Protein AF-A0A957TPL2-F1 (afdb_monomer_lite)

Sequence (266 aa):
VPYAMYADHAAALTAPNGSSDHAVHVDNTGQVGIGTTSPQAQLQISTTTGSALQVDAGAQHLTVNSNGIYVQGDTDNPDMMLDLQGGGTAQRGEYLFGVDGQRRASVYYDKSTNKAGMVNGNTQLNLYDNGWVETFANLGVNGEIHSTSNLWLQGNLTMGPRPGRKPVKIVRITHLPENVGKVYSEVPAADYECTIGSWSTGLYDINENGNGRNKVWTFVEGGWWWVGVEFSSHNKHDTPSIDVVCFLKGMVEYDTTHGAREDLGN

pLDDT: mean 78.87, std 13.1, range [40.47, 96.88]

Foldseek 3Di:
DPDPPDPCAWDFDADPVRDPQGCWIQHNVGAIEGRDNDDPDNYHFDDPDDDSDDDDPDVDDDDDPDDDDDFADDPVDRPGDPDQDDPDPDQKRWDFDDDPPDGAKIWMAGNVVRDTDMGHHPDDDDDPDPDDDDDPDDDDDPDDDDDPDDDDDPDADDDDDDPDDHQKDKQKDKQDWAPPQKDFRPAFLVWWDKWWPDKDFPDDDLDDPDDFDFDWTWDDDPRGIMIGGHRDDDDRDTMMMTIMMIGTPPPDDDDPVDDDPPPPPD

Structure (mmCIF, N/CA/C/O backbone):
data_AF-A0A957TPL2-F1
#
_entry.id   AF-A0A957TPL2-F1
#
loop_
_atom_site.group_PDB
_atom_site.id
_atom_site.type_symbol
_atom_site.label_atom_id
_atom_site.label_alt_id
_atom_site.label_comp_id
_atom_site.label_asym_id
_atom_site.label_entity_id
_atom_site.label_seq_id
_atom_site.pdbx_PDB_ins_code
_atom_site.Cartn_x
_atom_site.Cartn_y
_atom_site.Cartn_z
_atom_site.occupancy
_atom_site.B_iso_or_equiv
_atom_site.auth_seq_id
_atom_site.auth_comp_id
_atom_site.auth_asym_id
_atom_site.auth_atom_id
_atom_site.pdbx_PDB_model_num
ATOM 1 N N . VAL A 1 1 ? -24.230 -10.761 64.794 1.00 47.38 1 VAL A N 1
ATOM 2 C CA . VAL A 1 1 ? -24.733 -11.488 63.607 1.00 47.38 1 VAL A CA 1
ATOM 3 C C . VAL A 1 1 ? -24.702 -10.526 62.433 1.00 47.38 1 VAL A C 1
ATOM 5 O O . VAL A 1 1 ? -25.190 -9.417 62.619 1.00 47.38 1 VAL A O 1
ATOM 8 N N . PRO A 1 2 ? -24.071 -10.837 61.289 1.00 53.47 2 PRO A N 1
ATOM 9 C CA . PRO A 1 2 ? -24.230 -9.975 60.129 1.00 53.47 2 PRO A CA 1
ATOM 10 C C . PRO A 1 2 ? -25.683 -10.119 59.667 1.00 53.47 2 PRO A C 1
ATOM 12 O O . PRO A 1 2 ? -26.167 -11.238 59.499 1.00 53.47 2 PRO A O 1
ATOM 15 N N . TYR A 1 3 ? -26.399 -9.002 59.557 1.00 50.78 3 TYR A N 1
ATOM 16 C CA . TYR A 1 3 ? -27.730 -8.982 58.961 1.00 50.78 3 TYR A CA 1
ATOM 17 C C . TYR A 1 3 ? -27.580 -9.374 57.488 1.00 50.78 3 TYR A C 1
ATOM 19 O O . TYR A 1 3 ? -27.165 -8.564 56.665 1.00 50.78 3 TYR A O 1
ATOM 27 N N . ALA A 1 4 ? -27.893 -10.624 57.156 1.00 50.12 4 ALA A N 1
ATOM 28 C CA . ALA A 1 4 ? -28.308 -10.947 55.804 1.00 50.12 4 ALA A CA 1
ATOM 29 C C . ALA A 1 4 ? -29.698 -10.325 55.642 1.00 50.12 4 ALA A C 1
ATOM 31 O O . ALA A 1 4 ? -30.645 -10.747 56.306 1.00 50.12 4 ALA A O 1
ATOM 32 N N . MET A 1 5 ? -29.814 -9.270 54.838 1.00 58.41 5 MET A N 1
ATOM 33 C CA . MET A 1 5 ? -31.124 -8.768 54.436 1.00 58.41 5 MET A CA 1
ATOM 34 C C . MET A 1 5 ? -31.780 -9.849 53.575 1.00 58.41 5 MET A C 1
ATOM 36 O O . MET A 1 5 ? -31.369 -10.076 52.441 1.00 58.41 5 MET A O 1
ATOM 40 N N . TYR A 1 6 ? -32.757 -10.556 54.140 1.00 56.16 6 TYR A N 1
ATOM 41 C CA . TYR A 1 6 ? -33.672 -11.398 53.382 1.00 56.16 6 TYR A CA 1
ATOM 42 C C . TYR A 1 6 ? -34.818 -10.490 52.937 1.00 56.16 6 TYR A C 1
ATOM 44 O O . TYR A 1 6 ? -35.565 -9.994 53.778 1.00 56.16 6 TYR A O 1
ATOM 52 N N . ALA A 1 7 ? -34.888 -10.189 51.644 1.00 55.72 7 ALA A N 1
ATOM 53 C CA . ALA A 1 7 ? -35.922 -9.337 51.076 1.00 55.72 7 ALA A CA 1
ATOM 54 C C . ALA A 1 7 ? -36.980 -10.228 50.409 1.00 55.72 7 ALA A C 1
ATOM 56 O O . ALA A 1 7 ? -36.723 -10.813 49.361 1.00 55.72 7 ALA A O 1
ATOM 57 N N . ASP A 1 8 ? -38.149 -10.369 51.034 1.00 59.28 8 ASP A N 1
ATOM 58 C CA . ASP A 1 8 ? -39.357 -10.957 50.428 1.00 59.28 8 ASP A CA 1
ATOM 59 C C . ASP A 1 8 ? -40.194 -9.911 49.656 1.00 59.28 8 ASP A C 1
ATOM 61 O O . ASP A 1 8 ? -41.162 -10.245 48.971 1.00 59.28 8 ASP A O 1
ATOM 65 N N . HIS A 1 9 ? -39.777 -8.644 49.729 1.00 65.69 9 HIS A N 1
ATOM 66 C CA . HIS A 1 9 ? -40.367 -7.469 49.098 1.00 65.69 9 HIS A CA 1
ATOM 67 C C . HIS A 1 9 ? -39.273 -6.523 48.585 1.00 65.69 9 HIS A C 1
ATOM 69 O O . HIS A 1 9 ? -38.104 -6.679 48.935 1.00 65.69 9 HIS A O 1
ATOM 75 N N . ALA A 1 10 ? -39.647 -5.526 47.773 1.00 60.75 10 ALA A N 1
ATOM 76 C CA . ALA A 1 10 ? -38.698 -4.542 47.258 1.00 60.75 10 ALA A CA 1
ATOM 77 C C . ALA A 1 10 ? -37.924 -3.884 48.413 1.00 60.75 10 ALA A C 1
ATOM 79 O O . ALA A 1 10 ? -38.512 -3.263 49.301 1.00 60.75 10 ALA A O 1
ATOM 80 N N . ALA A 1 11 ? -36.605 -4.047 48.404 1.00 66.75 11 ALA A N 1
ATOM 81 C CA . ALA A 1 11 ? -35.719 -3.564 49.451 1.00 66.75 11 ALA A CA 1
ATOM 82 C C . ALA A 1 11 ? -34.717 -2.580 48.854 1.00 66.75 11 ALA A C 1
ATOM 84 O O . ALA A 1 11 ? -34.251 -2.748 47.724 1.00 66.75 11 ALA A O 1
ATOM 85 N N . ALA A 1 12 ? -34.380 -1.546 49.620 1.00 65.25 12 ALA A N 1
ATOM 86 C CA . ALA A 1 12 ? -33.396 -0.561 49.215 1.00 65.25 12 ALA A CA 1
ATOM 87 C C . ALA A 1 12 ? -32.345 -0.346 50.299 1.00 65.25 12 ALA A C 1
ATOM 89 O O . ALA A 1 12 ? -32.664 -0.249 51.484 1.00 65.25 12 ALA A O 1
ATOM 90 N N . LEU A 1 13 ? -31.093 -0.225 49.871 1.00 72.56 13 LEU A N 1
ATOM 91 C CA . LEU A 1 13 ? -30.018 0.312 50.693 1.00 72.56 13 LEU A CA 1
ATOM 92 C C . LEU A 1 13 ? -29.990 1.829 50.485 1.00 72.56 13 LEU A C 1
ATOM 94 O O . LEU A 1 13 ? -29.754 2.303 49.373 1.00 72.56 13 LEU A O 1
ATOM 98 N N . THR A 1 14 ? -30.259 2.599 51.539 1.00 69.00 14 THR A N 1
ATOM 99 C CA . THR A 1 14 ? -30.143 4.064 51.504 1.00 69.00 14 THR A CA 1
ATOM 100 C C . THR A 1 14 ? -28.670 4.464 51.511 1.00 69.00 14 THR A C 1
ATOM 102 O O . THR A 1 14 ? -27.870 3.877 52.244 1.00 69.00 14 THR A O 1
ATOM 105 N N . ALA A 1 15 ? -28.297 5.466 50.711 1.00 62.94 15 ALA A N 1
ATOM 106 C CA . ALA A 1 15 ? -26.938 5.992 50.723 1.00 62.94 15 ALA A CA 1
ATOM 107 C C . ALA A 1 15 ? -26.568 6.514 52.134 1.00 62.94 15 ALA A C 1
ATOM 109 O O . ALA A 1 15 ? -27.393 7.172 52.775 1.00 62.94 15 ALA A O 1
ATOM 110 N N . PRO A 1 16 ? -25.332 6.292 52.629 1.00 58.72 16 PRO A N 1
ATOM 111 C CA . PRO A 1 16 ? -24.914 6.726 53.970 1.00 58.72 16 PRO A CA 1
ATOM 112 C C . PRO A 1 16 ? -25.018 8.240 54.222 1.00 58.72 16 PRO A C 1
ATOM 114 O O . PRO A 1 16 ? -24.960 8.675 55.368 1.00 58.72 16 PRO A O 1
ATOM 117 N N . ASN A 1 17 ? -25.160 9.045 53.165 1.00 63.19 17 ASN A N 1
ATOM 118 C CA . ASN A 1 17 ? -25.309 10.499 53.229 1.00 63.19 17 ASN A CA 1
ATOM 119 C C . ASN A 1 17 ? -26.767 10.973 53.405 1.00 63.19 17 ASN A C 1
ATOM 121 O O . ASN A 1 17 ? -27.003 12.178 53.403 1.00 63.19 17 ASN A O 1
ATOM 125 N N . GLY A 1 18 ? -27.737 10.060 53.537 1.00 56.84 18 GLY A N 1
ATOM 126 C CA . GLY A 1 18 ? -29.146 10.406 53.739 1.00 56.84 18 GLY A CA 1
ATOM 127 C C . GLY A 1 18 ? -29.863 10.940 52.494 1.00 56.84 18 GLY A C 1
ATOM 128 O O . GLY A 1 18 ? -30.953 11.492 52.632 1.00 56.84 18 GLY A O 1
ATOM 129 N N . SER A 1 19 ? -29.282 10.786 51.296 1.00 65.56 19 SER A N 1
ATOM 130 C CA . SER A 1 19 ? -29.988 11.059 50.038 1.00 65.56 19 SER A CA 1
ATOM 131 C C . SER A 1 19 ? -31.213 10.146 49.898 1.00 65.56 19 SER A C 1
ATOM 133 O O . SER A 1 19 ? -31.157 8.966 50.252 1.00 65.56 19 SER A O 1
ATOM 135 N N . SER A 1 20 ? -32.313 10.686 49.364 1.00 57.00 20 SER A N 1
ATOM 136 C CA . SER A 1 20 ? -33.516 9.924 48.996 1.00 57.00 20 SER A CA 1
ATOM 137 C C . SER A 1 20 ? -33.289 8.977 47.817 1.00 57.00 20 SER A C 1
ATOM 139 O O . SER A 1 20 ? -34.142 8.133 47.549 1.00 57.00 20 SER A O 1
ATOM 141 N N . ASP A 1 21 ? -32.158 9.102 47.122 1.00 62.38 21 ASP A N 1
ATOM 142 C CA . ASP A 1 21 ? -31.795 8.176 46.062 1.00 62.38 21 ASP A CA 1
ATOM 143 C C . ASP A 1 21 ? -31.349 6.846 46.666 1.00 62.38 21 ASP A C 1
ATOM 145 O O . ASP A 1 21 ? -30.376 6.746 47.422 1.00 62.38 21 ASP A O 1
ATOM 149 N N . HIS A 1 22 ? -32.101 5.802 46.334 1.00 65.62 22 HIS A N 1
ATOM 150 C CA . HIS A 1 22 ? -31.763 4.435 46.684 1.00 65.62 22 HIS A CA 1
ATOM 151 C C . HIS A 1 22 ? -30.397 4.096 46.074 1.00 65.62 22 HIS A C 1
ATOM 153 O O . HIS A 1 22 ? -30.242 4.069 44.852 1.00 65.62 22 HIS A O 1
ATOM 159 N N . ALA A 1 23 ? -29.399 3.842 46.926 1.00 74.12 23 ALA A N 1
ATOM 160 C CA . ALA A 1 23 ? -28.049 3.516 46.473 1.00 74.12 23 ALA A CA 1
ATOM 161 C C . ALA A 1 23 ? -28.044 2.181 45.720 1.00 74.12 23 ALA A C 1
ATOM 163 O O . ALA A 1 23 ? -27.394 2.050 44.689 1.00 74.12 23 ALA A O 1
ATOM 164 N N . VAL A 1 24 ? -28.814 1.211 46.221 1.00 84.31 24 VAL A N 1
ATOM 165 C CA . VAL A 1 24 ? -29.120 -0.050 45.541 1.00 84.31 24 VAL A CA 1
ATOM 166 C C . VAL A 1 24 ? -30.587 -0.381 45.796 1.00 84.31 24 VAL A C 1
ATOM 168 O O . VAL A 1 24 ? -31.034 -0.345 46.943 1.00 84.31 24 VAL A O 1
ATOM 171 N N . HIS A 1 25 ? -31.323 -0.711 44.742 1.00 85.19 25 HIS A N 1
ATOM 172 C CA . HIS A 1 25 ? -32.721 -1.122 44.755 1.00 85.19 25 HIS A CA 1
ATOM 173 C C . HIS A 1 25 ? -32.838 -2.528 44.168 1.00 85.19 25 HIS A C 1
ATOM 175 O O . HIS A 1 25 ? -32.301 -2.784 43.096 1.00 85.19 25 HIS A O 1
ATOM 181 N N . VAL A 1 26 ? -33.540 -3.430 44.851 1.00 87.88 26 VAL A N 1
ATOM 182 C CA . VAL A 1 26 ? -33.936 -4.726 44.285 1.00 87.88 26 VAL A CA 1
ATOM 183 C C . VAL A 1 26 ? -35.451 -4.731 44.167 1.00 87.88 26 VAL A C 1
ATOM 185 O O . VAL A 1 26 ? -36.141 -4.563 45.177 1.00 87.88 26 VAL A O 1
ATOM 188 N N . ASP A 1 27 ? -35.962 -4.883 42.947 1.00 84.75 27 ASP A N 1
ATOM 189 C CA . ASP A 1 27 ? -37.403 -4.913 42.703 1.00 84.75 27 ASP A CA 1
ATOM 190 C C . ASP A 1 27 ? -38.022 -6.280 43.058 1.00 84.75 27 ASP A C 1
ATOM 192 O O . ASP A 1 27 ? -37.339 -7.240 43.422 1.00 84.75 27 ASP A O 1
ATOM 196 N N . ASN A 1 28 ? -39.347 -6.390 42.951 1.00 85.94 28 ASN A N 1
ATOM 197 C CA . ASN A 1 28 ? -40.069 -7.632 43.250 1.00 85.94 28 ASN A CA 1
ATOM 198 C C . ASN A 1 28 ? -39.869 -8.751 42.206 1.00 85.94 28 ASN A C 1
ATOM 200 O O . ASN A 1 28 ? -40.319 -9.874 42.432 1.00 85.94 28 ASN A O 1
ATOM 204 N N . THR A 1 29 ? -39.218 -8.460 41.078 1.00 87.25 29 THR A N 1
ATOM 205 C CA . THR A 1 29 ? -38.847 -9.427 40.036 1.00 87.25 29 THR A CA 1
ATOM 206 C C . THR A 1 29 ? -37.382 -9.864 40.133 1.00 87.25 29 THR A C 1
ATOM 208 O O . THR A 1 29 ? -36.957 -10.751 39.393 1.00 87.25 29 THR A O 1
ATOM 211 N N . GLY A 1 30 ? -36.621 -9.290 41.072 1.00 87.31 30 GLY A N 1
ATOM 212 C CA . GLY A 1 30 ? -35.209 -9.581 41.306 1.00 87.31 30 GLY A CA 1
ATOM 213 C C . GLY A 1 30 ? -34.239 -8.753 40.459 1.00 87.31 30 GLY A C 1
ATOM 214 O O . GLY A 1 30 ? -33.055 -9.084 40.417 1.00 87.31 30 GLY A O 1
ATOM 215 N N . GLN A 1 31 ? -34.701 -7.698 39.784 1.00 91.25 31 GLN A N 1
ATOM 216 C CA . GLN A 1 31 ? -33.824 -6.782 39.053 1.00 91.25 31 GLN A CA 1
ATOM 217 C C . GLN A 1 31 ? -33.153 -5.801 40.013 1.00 91.25 31 GLN A C 1
ATOM 219 O O . GLN A 1 31 ? -33.772 -5.319 40.964 1.00 91.25 31 GLN A O 1
ATOM 224 N N . VAL A 1 32 ? -31.885 -5.490 39.748 1.00 92.00 32 VAL A N 1
ATOM 225 C CA . VAL A 1 32 ? -31.067 -4.613 40.588 1.00 92.00 32 VAL A CA 1
ATOM 226 C C . VAL A 1 32 ? -30.885 -3.257 39.909 1.00 92.00 32 VAL A C 1
ATOM 228 O O . VAL A 1 32 ? -30.299 -3.164 38.833 1.00 92.00 32 VAL A O 1
ATOM 231 N N . GLY A 1 33 ? -31.359 -2.194 40.551 1.00 90.44 33 GLY A N 1
ATOM 232 C CA . GLY A 1 33 ? -31.123 -0.805 40.171 1.00 90.44 33 GLY A CA 1
ATOM 233 C C . GLY A 1 33 ? -30.074 -0.142 41.066 1.00 90.44 33 GLY A C 1
ATOM 234 O O . GLY A 1 33 ? -30.133 -0.261 42.286 1.00 90.44 33 GLY A O 1
ATOM 235 N N . ILE A 1 34 ? -29.130 0.594 40.486 1.00 89.19 34 ILE A N 1
ATOM 236 C CA . ILE A 1 34 ? -28.221 1.506 41.198 1.00 89.19 34 ILE A CA 1
ATOM 237 C C . ILE A 1 34 ? -28.473 2.903 40.632 1.00 89.19 34 ILE A C 1
ATOM 239 O O . ILE A 1 34 ? -28.296 3.115 39.434 1.00 89.19 34 ILE A O 1
ATOM 243 N N . GLY A 1 35 ? -28.955 3.834 41.463 1.00 84.69 35 GLY A N 1
ATOM 244 C CA . GLY A 1 35 ? -29.381 5.168 41.009 1.00 84.69 35 GLY A CA 1
ATOM 245 C C . GLY A 1 35 ? -30.679 5.183 40.181 1.00 84.69 35 GLY A C 1
ATOM 246 O O . GLY A 1 35 ? -30.988 6.172 39.522 1.00 84.69 35 GLY A O 1
ATOM 247 N N . THR A 1 36 ? -31.452 4.091 40.202 1.00 86.56 36 THR A N 1
ATOM 248 C CA . THR A 1 36 ? -32.808 3.991 39.635 1.00 86.56 36 THR A CA 1
ATOM 249 C C . THR A 1 36 ? -33.670 3.058 40.485 1.00 86.56 36 THR A C 1
ATOM 251 O O . THR A 1 36 ? -33.178 2.069 41.029 1.00 86.56 36 THR A O 1
ATOM 254 N N . THR A 1 37 ? -34.964 3.355 40.587 1.00 87.31 37 THR A N 1
ATOM 255 C CA . THR A 1 37 ? -35.975 2.511 41.252 1.00 87.31 37 THR A CA 1
ATOM 256 C C . THR A 1 37 ? -36.825 1.708 40.278 1.00 87.31 37 THR A C 1
ATOM 258 O O . THR A 1 37 ? -37.684 0.942 40.695 1.00 87.31 37 THR A O 1
ATOM 261 N N . SER A 1 38 ? -36.637 1.906 38.976 1.00 89.31 38 SER A N 1
ATOM 262 C CA . SER A 1 38 ? -37.394 1.220 37.927 1.00 89.31 38 SER A CA 1
ATOM 263 C C . SER A 1 38 ? -36.417 0.590 36.937 1.00 89.31 38 SER A C 1
ATOM 265 O O . SER A 1 38 ? -36.277 1.099 35.822 1.00 89.31 38 SER A O 1
ATOM 267 N N . PRO A 1 39 ? -35.671 -0.453 37.353 1.00 92.38 39 PRO A N 1
ATOM 268 C CA . PRO A 1 39 ? -34.759 -1.147 36.458 1.00 92.38 39 PRO A CA 1
ATOM 269 C C . PRO A 1 39 ? -35.523 -1.773 35.278 1.00 92.38 39 PRO A C 1
ATOM 271 O O . PRO A 1 39 ? -36.629 -2.286 35.436 1.00 92.38 39 PRO A O 1
ATOM 274 N N . GLN A 1 40 ? -34.936 -1.699 34.084 1.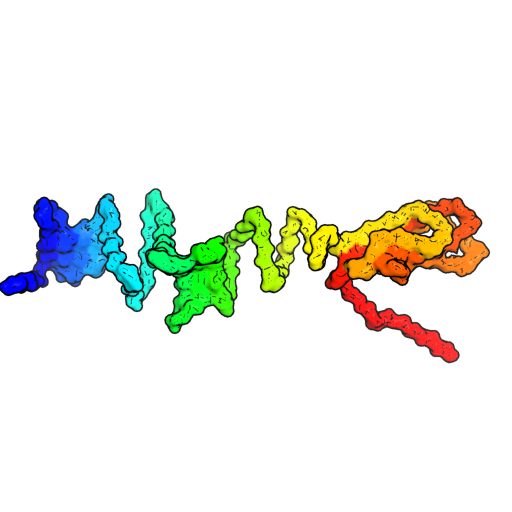00 93.94 40 GLN A N 1
ATOM 275 C CA . GLN A 1 40 ? -35.454 -2.303 32.846 1.00 93.94 40 GLN A CA 1
ATOM 276 C C . GLN A 1 40 ? -34.622 -3.513 32.385 1.00 93.94 40 GLN A C 1
ATOM 278 O O . GLN A 1 40 ? -34.899 -4.114 31.347 1.00 93.94 40 GLN A O 1
ATOM 283 N N . ALA A 1 41 ? -33.578 -3.850 33.142 1.00 92.56 41 ALA A N 1
ATOM 284 C CA . ALA A 1 41 ? -32.677 -4.968 32.916 1.00 92.56 41 ALA A CA 1
ATOM 285 C C . ALA A 1 41 ? -32.284 -5.587 34.264 1.00 92.56 41 ALA A C 1
ATOM 287 O O . ALA A 1 41 ? -32.391 -4.942 35.305 1.00 92.56 41 ALA A O 1
ATOM 288 N N . GLN A 1 42 ? -31.761 -6.819 34.243 1.00 93.00 42 GLN A N 1
ATOM 289 C CA . GLN A 1 42 ? -31.359 -7.541 35.463 1.00 93.00 42 GLN A CA 1
ATOM 290 C C . GLN A 1 42 ? -30.415 -6.739 36.369 1.00 93.00 42 GLN A C 1
ATOM 292 O O . GLN A 1 42 ? -30.516 -6.832 37.590 1.00 93.00 42 GLN A O 1
ATOM 297 N N . LEU A 1 43 ? -29.531 -5.939 35.774 1.00 93.12 43 LEU A N 1
ATOM 298 C CA . LEU A 1 43 ? -28.754 -4.916 36.459 1.00 93.12 43 LEU A CA 1
ATOM 299 C C . LEU A 1 43 ? -28.816 -3.630 35.631 1.00 93.12 43 LEU A C 1
ATOM 301 O O . LEU A 1 43 ? -28.385 -3.625 34.478 1.00 93.12 43 LEU A O 1
ATOM 305 N N . GLN A 1 44 ? -29.313 -2.546 36.222 1.00 92.12 44 GLN A N 1
ATOM 306 C CA . GLN A 1 44 ? -29.281 -1.210 35.635 1.00 92.12 44 GLN A CA 1
ATOM 307 C C . GLN A 1 44 ? -28.566 -0.246 36.577 1.00 92.12 44 GLN A C 1
ATOM 309 O O . GLN A 1 44 ? -28.954 -0.086 37.732 1.00 92.12 44 GLN A O 1
ATOM 314 N N . ILE A 1 45 ? -27.545 0.436 36.061 1.00 91.44 45 ILE A N 1
ATOM 315 C CA . ILE A 1 45 ? -26.841 1.499 36.776 1.00 91.44 45 ILE A CA 1
ATOM 316 C C . ILE A 1 45 ? -27.101 2.807 36.039 1.00 91.44 45 ILE A C 1
ATOM 318 O O . ILE A 1 45 ? -26.821 2.910 34.847 1.00 91.44 45 ILE A O 1
ATOM 322 N N . SER A 1 46 ? -27.668 3.783 36.738 1.00 88.44 46 SER A N 1
ATOM 323 C CA . SER A 1 46 ? -28.055 5.077 36.190 1.00 88.44 46 SER A CA 1
ATOM 324 C C . SER A 1 46 ? -27.446 6.190 37.030 1.00 88.44 46 SER A C 1
ATOM 326 O O . SER A 1 46 ? -27.558 6.191 38.252 1.00 88.44 46 SER A O 1
ATOM 328 N N . THR A 1 47 ? -26.807 7.153 36.376 1.00 84.56 47 THR A N 1
ATOM 329 C CA . THR A 1 47 ? -26.300 8.370 37.013 1.00 84.56 47 THR A CA 1
ATOM 330 C C . THR A 1 47 ? -26.384 9.526 36.029 1.00 84.56 47 THR A C 1
ATOM 332 O O . THR A 1 47 ? -26.282 9.333 34.820 1.00 84.56 47 THR A O 1
ATOM 335 N N . THR A 1 48 ? -26.559 10.735 36.548 1.00 81.06 48 THR A N 1
ATOM 336 C CA . THR A 1 48 ? -26.518 11.982 35.772 1.00 81.06 48 THR A CA 1
ATOM 337 C C . THR A 1 48 ? -25.155 12.670 35.850 1.00 81.06 48 THR A C 1
ATOM 339 O O . THR A 1 48 ? -24.929 13.668 35.172 1.00 81.06 48 THR A O 1
ATOM 342 N N . THR A 1 49 ? -24.236 12.158 36.679 1.00 80.00 49 THR A N 1
ATOM 343 C CA . THR A 1 49 ? -22.884 12.705 36.856 1.00 80.00 49 THR A CA 1
ATOM 344 C C . THR A 1 49 ? -21.847 11.591 37.042 1.00 80.00 49 THR A C 1
ATOM 346 O O . THR A 1 49 ? -22.139 10.550 37.630 1.00 80.00 49 THR A O 1
ATOM 349 N N . GLY A 1 50 ? -20.617 11.811 36.567 1.00 79.94 50 GLY A N 1
ATOM 350 C CA . GLY A 1 50 ? -19.516 10.848 36.705 1.00 79.94 50 GLY A CA 1
ATOM 351 C C . GLY A 1 50 ? -19.705 9.546 35.911 1.00 79.94 50 GLY A C 1
ATOM 352 O O . GLY A 1 50 ? -20.567 9.445 35.042 1.00 79.94 50 GLY A O 1
ATOM 353 N N . SER A 1 51 ? -18.869 8.546 36.202 1.00 80.88 51 SER A N 1
ATOM 354 C CA . SER A 1 51 ? -18.933 7.225 35.563 1.00 80.88 51 SER A CA 1
ATOM 355 C C . SER A 1 51 ? -19.993 6.347 36.228 1.00 80.88 51 SER A C 1
ATOM 357 O O . SER A 1 51 ? -19.933 6.128 37.436 1.00 80.88 51 SER A O 1
ATOM 359 N N . ALA A 1 52 ? -20.920 5.786 35.444 1.00 86.25 52 ALA A N 1
ATOM 360 C CA . ALA A 1 52 ? -21.938 4.863 35.957 1.00 86.25 52 ALA A CA 1
ATOM 361 C C . ALA A 1 52 ? -21.321 3.581 36.547 1.00 86.25 52 ALA A C 1
ATOM 363 O O . ALA A 1 52 ? -21.744 3.108 37.595 1.00 86.25 52 ALA A O 1
ATOM 364 N N . LEU A 1 53 ? -20.292 3.033 35.896 1.00 87.69 53 LEU A N 1
ATOM 365 C CA . LEU A 1 53 ? -19.588 1.833 36.339 1.00 87.69 53 LEU A CA 1
ATOM 366 C C . LEU A 1 53 ? -18.081 2.018 36.152 1.00 87.69 53 LEU A C 1
ATOM 368 O O . LEU A 1 53 ? -17.614 2.235 35.036 1.00 87.69 53 LEU A O 1
ATOM 372 N N . GLN A 1 54 ? -17.319 1.891 37.238 1.00 86.75 54 GLN A N 1
ATOM 373 C CA . GLN A 1 54 ? -15.862 1.793 37.208 1.00 86.75 54 GLN A CA 1
ATOM 374 C C . GLN A 1 54 ? -15.453 0.426 37.755 1.00 86.75 54 GLN A C 1
ATOM 376 O O . GLN A 1 54 ? -15.767 0.090 38.896 1.00 86.75 54 GLN A O 1
ATOM 381 N N . VAL A 1 55 ? -14.747 -0.359 36.942 1.00 86.12 55 VAL A N 1
ATOM 382 C CA . VAL A 1 55 ? -14.202 -1.662 37.340 1.00 86.12 55 VAL A CA 1
ATOM 383 C C . VAL A 1 55 ? -12.681 -1.560 37.369 1.00 86.12 55 VAL A C 1
ATOM 385 O O . VAL A 1 55 ? -12.053 -1.463 36.318 1.00 86.12 55 VAL A O 1
ATOM 388 N N . ASP A 1 56 ? -12.087 -1.582 38.563 1.00 84.19 56 ASP A N 1
ATOM 389 C CA . ASP A 1 56 ? -10.631 -1.655 38.738 1.00 84.19 56 ASP A CA 1
ATOM 390 C C . ASP A 1 56 ? -10.202 -3.121 38.871 1.00 84.19 56 ASP A C 1
ATOM 392 O O . ASP A 1 56 ? -10.267 -3.726 39.942 1.00 84.19 56 ASP A O 1
ATOM 396 N N . ALA A 1 57 ? -9.824 -3.716 37.740 1.00 79.56 57 ALA A N 1
ATOM 397 C CA . ALA A 1 57 ? -9.384 -5.106 37.669 1.00 79.56 57 ALA A CA 1
ATOM 398 C C . ALA A 1 57 ? -7.860 -5.271 37.872 1.00 79.56 57 ALA A C 1
ATOM 400 O O . ALA A 1 57 ? -7.354 -6.396 37.839 1.00 79.56 57 ALA A O 1
ATOM 401 N N . GLY A 1 58 ? -7.099 -4.185 38.067 1.00 78.56 58 GLY A N 1
ATOM 402 C CA . GLY A 1 58 ? -5.635 -4.233 38.101 1.00 78.56 58 GLY A CA 1
ATOM 403 C C . GLY A 1 58 ? -5.034 -4.884 36.843 1.00 78.56 58 GLY A C 1
ATOM 404 O O . GLY A 1 58 ? -5.254 -4.423 35.729 1.00 78.56 58 GLY A O 1
ATOM 405 N N . ALA A 1 59 ? -4.269 -5.969 37.017 1.00 70.69 59 ALA A N 1
ATOM 406 C CA . ALA A 1 59 ? -3.675 -6.744 35.914 1.00 70.69 59 ALA A CA 1
ATOM 407 C C . ALA A 1 59 ? -4.608 -7.829 35.330 1.00 70.69 59 ALA A C 1
ATOM 409 O O . ALA A 1 59 ? -4.173 -8.635 34.508 1.00 70.69 59 ALA A O 1
ATOM 410 N N . GLN A 1 60 ? -5.858 -7.904 35.793 1.00 76.75 60 GLN A N 1
ATOM 411 C CA . GLN A 1 60 ? -6.837 -8.900 35.357 1.00 76.75 60 GLN A CA 1
ATOM 412 C C . GLN A 1 60 ? -7.705 -8.375 34.211 1.00 76.75 60 GLN A C 1
ATOM 414 O O . GLN A 1 60 ? -7.776 -7.178 33.943 1.00 76.75 60 GLN A O 1
ATOM 419 N N . HIS A 1 61 ? -8.391 -9.294 33.533 1.00 74.38 61 HIS A N 1
ATOM 420 C CA . HIS A 1 61 ? -9.318 -8.964 32.455 1.00 74.38 61 HIS A CA 1
ATOM 421 C C . HIS A 1 61 ? -10.744 -8.825 32.999 1.00 74.38 61 HIS A C 1
ATOM 423 O O . HIS A 1 61 ? -11.216 -9.697 33.732 1.00 74.38 61 HIS A O 1
ATOM 429 N N . LEU A 1 62 ? -11.475 -7.795 32.561 1.00 82.12 62 LEU A N 1
ATOM 430 C CA . LEU A 1 62 ? -12.934 -7.816 32.643 1.00 82.12 62 LEU A CA 1
ATOM 431 C C . LEU A 1 62 ? -13.456 -8.820 31.608 1.00 82.12 62 LEU A C 1
ATOM 433 O O . LEU A 1 62 ? -13.318 -8.612 30.404 1.00 82.12 62 LEU A O 1
ATOM 437 N N . THR A 1 63 ? -14.025 -9.928 32.080 1.00 74.88 63 THR A N 1
ATOM 438 C CA . THR A 1 63 ? -14.560 -10.989 31.217 1.00 74.88 63 THR A CA 1
ATOM 439 C C . THR A 1 63 ? -16.079 -10.880 31.132 1.00 74.88 63 THR A C 1
ATOM 441 O O . THR A 1 63 ? -16.754 -10.872 32.159 1.00 74.88 63 THR A O 1
ATOM 444 N N . VAL A 1 64 ? -16.621 -10.848 29.912 1.00 82.75 64 VAL A N 1
ATOM 445 C CA . VAL A 1 64 ? -18.061 -10.986 29.645 1.00 82.75 64 VAL A CA 1
ATOM 446 C C . VAL A 1 64 ? -18.286 -12.354 29.001 1.00 82.75 64 VAL A C 1
ATOM 448 O O . VAL A 1 64 ? -17.826 -12.602 27.890 1.00 82.75 64 VAL A O 1
ATOM 451 N N . ASN A 1 65 ? -18.940 -13.263 29.732 1.00 73.81 65 ASN A N 1
ATOM 452 C CA . ASN A 1 65 ? -19.008 -14.692 29.389 1.00 73.81 65 ASN A CA 1
ATOM 453 C C . ASN A 1 65 ? -19.862 -15.008 28.148 1.00 73.81 65 ASN A C 1
ATOM 455 O O . ASN A 1 65 ? -19.620 -16.011 27.481 1.00 73.81 65 ASN A O 1
ATOM 459 N N . SER A 1 66 ? -20.874 -14.191 27.848 1.00 73.81 66 SER A N 1
ATOM 460 C CA . SER A 1 66 ? -21.799 -14.409 26.730 1.00 73.81 66 SER A CA 1
ATOM 461 C C . SER A 1 66 ? -22.335 -13.079 26.210 1.00 73.81 66 SER A C 1
ATOM 463 O O . SER A 1 66 ? -22.752 -12.267 27.030 1.00 73.81 66 SER A O 1
ATOM 465 N N . ASN A 1 67 ? -22.393 -12.919 24.879 1.00 65.19 67 ASN A N 1
ATOM 466 C CA . ASN A 1 67 ? -22.807 -11.709 24.147 1.00 65.19 67 ASN A CA 1
ATOM 467 C C . ASN A 1 67 ? -21.913 -10.493 24.482 1.00 65.19 67 ASN A C 1
ATOM 469 O O . ASN A 1 67 ? -21.887 -10.028 25.613 1.00 65.19 67 ASN A O 1
ATOM 473 N N . GLY A 1 68 ? -21.115 -10.027 23.513 1.00 69.50 68 GLY A N 1
ATOM 474 C CA . GLY A 1 68 ? -20.072 -9.011 23.727 1.00 69.50 68 GLY A CA 1
ATOM 475 C C . GLY A 1 68 ? -20.563 -7.678 24.314 1.00 69.50 68 GLY A C 1
ATOM 476 O O . GLY A 1 68 ? -21.755 -7.442 24.478 1.00 69.50 68 GLY A O 1
ATOM 477 N N . ILE A 1 69 ? -19.628 -6.775 24.614 1.00 81.50 69 ILE A N 1
ATOM 478 C CA . ILE A 1 69 ? -19.960 -5.434 25.115 1.00 81.50 69 ILE A CA 1
ATOM 479 C C . ILE A 1 69 ? -20.536 -4.604 23.962 1.00 81.50 69 ILE A C 1
ATOM 481 O O . ILE A 1 69 ? -19.844 -4.347 22.977 1.00 81.50 69 ILE A O 1
ATOM 485 N N . TYR A 1 70 ? -21.790 -4.171 24.093 1.00 69.19 70 TYR A N 1
ATOM 486 C CA . TYR A 1 70 ? -22.395 -3.190 23.197 1.00 69.19 70 TYR A CA 1
ATOM 487 C C . TYR A 1 70 ? -22.077 -1.781 23.712 1.00 69.19 70 TYR A C 1
ATOM 489 O O . TYR A 1 70 ? -22.588 -1.370 24.751 1.00 69.19 70 TYR A O 1
ATOM 497 N N . VAL A 1 71 ? -21.192 -1.066 23.015 1.00 77.31 71 VAL A N 1
ATOM 498 C CA . VAL A 1 71 ? -20.855 0.336 23.303 1.00 77.31 71 VAL A CA 1
ATOM 499 C C . VAL A 1 71 ? -21.619 1.197 22.302 1.00 77.31 71 VAL A C 1
ATOM 501 O O . VAL A 1 71 ? -21.373 1.083 21.104 1.00 77.31 71 VAL A O 1
ATOM 504 N N . GLN A 1 72 ? -22.557 2.013 22.788 1.00 65.19 72 GLN A N 1
ATOM 505 C CA . GLN A 1 72 ? -23.316 2.983 21.997 1.00 65.19 72 GLN A CA 1
ATOM 506 C C . GLN A 1 72 ? -23.123 4.381 22.605 1.00 65.19 72 GLN A C 1
ATOM 508 O O . GLN A 1 72 ? -23.265 4.546 23.815 1.00 65.19 72 GLN A O 1
ATOM 513 N N . GLY A 1 73 ? -22.776 5.368 21.778 1.00 58.41 73 GLY A N 1
ATOM 514 C CA . GLY A 1 73 ? -22.735 6.779 22.159 1.00 58.41 73 GLY A CA 1
ATOM 515 C C . GLY A 1 73 ? -24.144 7.363 22.240 1.00 58.41 73 GLY A C 1
ATOM 516 O O . GLY A 1 73 ? -25.061 6.881 21.571 1.00 58.41 73 GLY A O 1
ATOM 517 N N . ASP A 1 74 ? -24.319 8.392 23.062 1.00 61.19 74 ASP A N 1
ATOM 518 C CA . ASP A 1 74 ? -25.566 9.154 23.117 1.00 61.19 74 ASP A CA 1
ATOM 519 C C . ASP A 1 74 ? -25.788 9.907 21.790 1.00 61.19 74 ASP A C 1
ATOM 521 O O . ASP A 1 74 ? -24.835 10.307 21.118 1.00 61.19 74 ASP A O 1
ATOM 525 N N . THR A 1 75 ? -27.047 10.110 21.401 1.00 59.06 75 THR A N 1
ATOM 526 C CA . THR A 1 75 ? -27.432 10.803 20.162 1.00 59.06 75 THR A CA 1
ATOM 527 C C . THR A 1 75 ? -26.931 12.245 20.095 1.00 59.06 75 THR A C 1
ATOM 529 O O . THR A 1 75 ? -26.801 12.782 18.996 1.00 59.06 75 THR A O 1
ATOM 532 N N . ASP A 1 76 ? -26.605 12.843 21.242 1.00 58.28 76 ASP A N 1
ATOM 533 C CA . ASP A 1 76 ? -26.136 14.226 21.342 1.00 58.28 76 ASP A CA 1
ATOM 534 C C . ASP A 1 76 ? -24.604 14.362 21.252 1.00 58.28 76 ASP A C 1
ATOM 536 O O . ASP A 1 76 ? -24.101 15.462 21.011 1.00 58.28 76 ASP A O 1
ATOM 540 N N . ASN A 1 77 ? -23.845 13.267 21.405 1.00 53.00 77 ASN A N 1
ATOM 541 C CA . ASN A 1 77 ? -22.389 13.274 21.256 1.00 53.00 77 ASN A CA 1
ATOM 542 C C . ASN A 1 77 ? -21.866 11.885 20.814 1.00 53.00 77 ASN A C 1
ATOM 544 O O . ASN A 1 77 ? -21.660 11.006 21.655 1.00 53.00 77 ASN A O 1
ATOM 548 N N . PRO A 1 78 ? -21.654 11.651 19.503 1.00 46.78 78 PRO A N 1
ATOM 549 C CA . PRO A 1 78 ? -21.406 10.321 18.937 1.00 46.78 78 PRO A CA 1
ATOM 550 C C . PRO A 1 78 ? -19.978 9.789 19.150 1.00 46.78 78 PRO A C 1
ATOM 552 O O . PRO A 1 78 ? -19.619 8.764 18.564 1.00 46.78 78 PRO A O 1
ATOM 555 N N . ASP A 1 79 ? -19.156 10.454 19.966 1.00 50.44 79 ASP A N 1
ATOM 556 C CA . ASP A 1 79 ? -17.786 10.031 20.253 1.00 50.44 79 ASP A CA 1
ATOM 557 C C . ASP A 1 79 ? -17.786 8.736 21.080 1.00 50.44 79 ASP A C 1
ATOM 559 O O . ASP A 1 79 ? -17.767 8.725 22.311 1.00 50.44 79 ASP A O 1
ATOM 563 N N . MET A 1 80 ? -17.800 7.601 20.383 1.00 60.34 80 MET A N 1
ATOM 564 C CA . MET A 1 80 ? -17.600 6.287 20.984 1.00 60.34 80 MET A CA 1
ATOM 565 C C . MET A 1 80 ? -16.104 6.000 21.098 1.00 60.34 80 MET A C 1
ATOM 567 O O . MET A 1 80 ? -15.465 5.559 20.143 1.00 60.34 80 MET A O 1
ATOM 571 N N . MET A 1 81 ? -15.532 6.232 22.276 1.00 58.16 81 MET A N 1
ATOM 572 C CA . MET A 1 81 ? -14.139 5.886 22.555 1.00 58.16 81 MET A CA 1
ATOM 573 C C . MET A 1 81 ? -14.051 4.483 23.171 1.00 58.16 81 MET A C 1
ATOM 575 O O . MET A 1 81 ? -14.408 4.285 24.330 1.00 58.16 81 MET A O 1
ATOM 579 N N . LEU A 1 82 ? -13.534 3.506 22.417 1.00 73.62 82 LEU A N 1
ATOM 580 C CA . LEU A 1 82 ? -12.962 2.287 23.001 1.00 73.62 82 LEU A CA 1
ATOM 581 C C . LEU A 1 82 ? -11.469 2.533 23.228 1.00 73.62 82 LEU A C 1
ATOM 583 O O . LEU A 1 82 ? -10.643 2.275 22.353 1.00 73.62 82 LEU A O 1
ATOM 587 N N . ASP A 1 83 ? -11.134 3.078 24.394 1.00 64.50 83 ASP A N 1
ATOM 588 C CA . ASP A 1 83 ? -9.747 3.334 24.764 1.00 64.50 83 ASP A CA 1
ATOM 589 C C . ASP A 1 83 ? -9.102 2.074 25.361 1.00 64.50 83 ASP A C 1
ATOM 591 O O . ASP A 1 83 ? -9.481 1.599 26.433 1.00 64.50 83 ASP A O 1
ATOM 595 N N . LEU A 1 84 ? -8.131 1.506 24.646 1.00 68.12 84 LEU A N 1
ATOM 596 C CA . LEU A 1 84 ? -7.368 0.331 25.068 1.00 68.12 84 LEU A CA 1
ATOM 597 C C . LEU A 1 84 ? -5.962 0.763 25.493 1.00 68.12 84 LEU A C 1
ATOM 599 O O . LEU A 1 84 ? -4.976 0.520 24.791 1.00 68.12 84 LEU A O 1
ATOM 603 N N . GLN A 1 85 ? -5.863 1.408 26.656 1.00 61.03 85 GLN A N 1
ATOM 604 C CA . GLN A 1 85 ? -4.572 1.748 27.252 1.00 61.03 85 GLN A CA 1
ATOM 605 C C . GLN A 1 85 ? -4.010 0.549 28.018 1.00 61.03 85 GLN A C 1
ATOM 607 O O . GLN A 1 85 ? -4.589 0.075 28.993 1.00 61.03 85 GLN A O 1
ATOM 612 N N . GLY A 1 86 ? -2.837 0.066 27.611 1.00 58.62 86 GLY A N 1
ATOM 613 C CA . GLY A 1 86 ? -2.070 -0.862 28.438 1.00 58.62 86 GLY A CA 1
ATOM 614 C C . GLY A 1 86 ? -1.457 -0.125 29.632 1.00 58.62 86 GLY A C 1
ATOM 615 O O . GLY A 1 86 ? -0.559 0.695 29.447 1.00 58.62 86 GLY A O 1
ATOM 616 N N . GLY A 1 87 ? -1.898 -0.426 30.856 1.00 53.09 87 GLY A N 1
ATOM 617 C CA . GLY A 1 87 ? -1.249 0.064 32.077 1.00 53.09 87 GLY A CA 1
ATOM 618 C C . GLY A 1 87 ? 0.116 -0.606 32.324 1.00 53.09 87 GLY A C 1
ATOM 619 O O . GLY A 1 87 ? 0.259 -1.818 32.174 1.00 53.09 87 GLY A O 1
ATOM 620 N N . GLY A 1 88 ? 1.139 0.166 32.718 1.00 65.69 88 GLY A N 1
ATOM 621 C CA . GLY A 1 88 ? 2.449 -0.351 33.163 1.00 65.69 88 GLY A CA 1
ATOM 622 C C . GLY A 1 88 ? 3.511 -0.604 32.067 1.00 65.69 88 GLY A C 1
ATOM 623 O O . GLY A 1 88 ? 3.649 0.151 31.101 1.00 65.69 88 GLY A O 1
ATOM 624 N N . THR A 1 89 ? 4.329 -1.656 32.234 1.00 57.03 89 THR A N 1
ATOM 625 C CA . THR A 1 89 ? 5.439 -2.039 31.323 1.00 57.03 89 THR A CA 1
ATOM 626 C C . THR A 1 89 ? 4.973 -2.611 29.979 1.00 57.03 89 THR A C 1
ATOM 628 O O . THR A 1 89 ? 5.805 -2.856 29.105 1.00 57.03 89 THR A O 1
ATOM 631 N N . ALA A 1 90 ? 3.662 -2.789 29.779 1.00 63.62 90 ALA A N 1
ATOM 632 C CA . ALA A 1 90 ? 3.082 -3.306 28.545 1.00 63.62 90 ALA A CA 1
ATOM 633 C C . ALA A 1 90 ? 3.509 -2.462 27.334 1.00 63.62 90 ALA A C 1
ATOM 635 O O . ALA A 1 90 ? 3.394 -1.235 27.329 1.00 63.62 90 ALA A O 1
ATOM 636 N N . GLN A 1 91 ? 4.046 -3.121 26.309 1.00 70.44 91 GLN A N 1
ATOM 637 C CA . GLN A 1 91 ? 4.639 -2.458 25.144 1.00 70.44 91 GLN A CA 1
ATOM 638 C C . GLN A 1 91 ? 3.6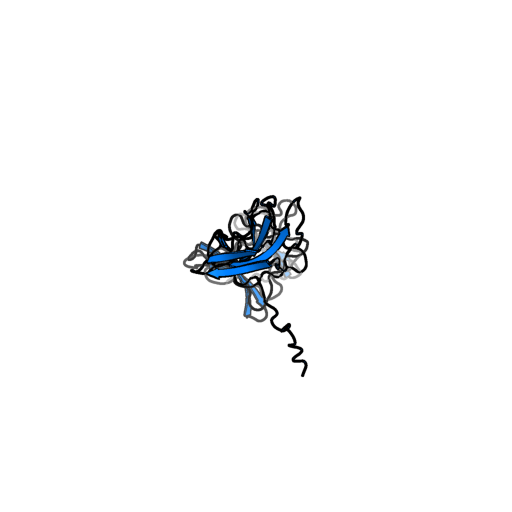21 -2.184 24.025 1.00 70.44 91 GLN A C 1
ATOM 640 O O . GLN A 1 91 ? 3.927 -1.417 23.115 1.00 70.44 91 GLN A O 1
ATOM 645 N N . ARG A 1 92 ? 2.420 -2.783 24.088 1.00 69.31 92 ARG A N 1
ATOM 646 C CA . ARG A 1 92 ? 1.416 -2.750 23.014 1.00 69.31 92 ARG A CA 1
ATOM 647 C C . ARG A 1 92 ? -0.006 -2.606 23.565 1.00 69.31 92 ARG A C 1
ATOM 649 O O . ARG A 1 92 ? -0.346 -3.295 24.523 1.00 69.31 92 ARG A O 1
ATOM 656 N N . GLY A 1 93 ? -0.814 -1.750 22.938 1.00 75.06 93 GLY A N 1
ATOM 657 C CA . GLY A 1 93 ? -2.280 -1.759 23.040 1.00 75.06 93 GLY A CA 1
ATOM 658 C C . GLY A 1 93 ? -2.851 -2.435 21.794 1.00 75.06 93 GLY A C 1
ATOM 659 O O . GLY A 1 93 ? -2.399 -2.133 20.690 1.00 75.06 93 GLY A O 1
ATOM 660 N N . GLU A 1 94 ? -3.764 -3.392 21.953 1.00 75.81 94 GLU A N 1
ATOM 661 C CA . GLU A 1 94 ? -4.219 -4.274 20.870 1.00 75.81 94 GLU A CA 1
ATOM 662 C C . GLU A 1 94 ? -5.734 -4.498 20.960 1.00 75.81 94 GLU A C 1
ATOM 664 O O . GLU A 1 94 ? -6.228 -5.003 21.966 1.00 75.81 94 GLU A O 1
ATOM 669 N N . TYR A 1 95 ? -6.461 -4.168 19.892 1.00 85.88 95 TYR A N 1
ATOM 670 C CA . TYR A 1 95 ? -7.823 -4.643 19.680 1.00 85.88 95 TYR A CA 1
ATOM 671 C C . TYR A 1 95 ? -7.772 -5.944 18.887 1.00 85.88 95 TYR A C 1
ATOM 673 O O . TYR A 1 95 ? -7.281 -5.976 17.755 1.00 85.88 95 TYR A O 1
ATOM 681 N N . LEU A 1 96 ? -8.238 -7.027 19.503 1.00 78.06 96 LEU A N 1
ATOM 682 C CA . LEU A 1 96 ? -8.098 -8.375 18.975 1.00 78.06 96 LEU A CA 1
ATOM 683 C C . LEU A 1 96 ? -9.390 -8.873 18.328 1.00 78.06 96 LEU A C 1
ATOM 685 O O . LEU A 1 96 ? -10.439 -8.913 18.965 1.00 78.06 96 LEU A O 1
ATOM 689 N N . PHE A 1 97 ? -9.270 -9.380 17.107 1.00 81.25 97 PHE A N 1
ATOM 690 C CA . PHE A 1 97 ? -10.308 -10.134 16.420 1.00 81.25 97 PHE A CA 1
ATOM 691 C C . PHE A 1 97 ? -9.945 -11.620 16.446 1.00 81.25 97 PHE A C 1
ATOM 693 O O . PHE A 1 97 ? -8.953 -12.064 15.854 1.00 81.25 97 PHE A O 1
ATOM 700 N N . GLY A 1 98 ? -10.748 -12.409 17.149 1.00 73.19 98 GLY A N 1
ATOM 701 C CA . GLY A 1 98 ? -10.535 -13.840 17.305 1.00 73.19 98 GLY A CA 1
ATOM 702 C C . GLY A 1 98 ? -11.848 -14.596 17.421 1.00 73.19 98 GLY A C 1
ATOM 703 O O . GLY A 1 98 ? -12.863 -14.035 17.821 1.00 73.19 98 GLY A O 1
ATOM 704 N N . VAL A 1 99 ? -11.814 -15.877 17.074 1.00 68.69 99 VAL A N 1
ATOM 705 C CA . VAL A 1 99 ? -12.890 -16.841 17.345 1.00 68.69 99 VAL A CA 1
ATOM 706 C C . VAL A 1 99 ? -12.245 -18.149 17.802 1.00 68.69 99 VAL A C 1
ATOM 708 O O . VAL A 1 99 ? -11.072 -18.395 17.503 1.00 68.69 99 VAL A O 1
ATOM 711 N N . ASP A 1 100 ? -12.981 -18.960 18.561 1.00 69.94 100 ASP A N 1
ATOM 712 C CA . ASP A 1 100 ? -12.537 -20.272 19.063 1.00 69.94 100 ASP A CA 1
ATOM 713 C C . ASP A 1 100 ? -11.226 -20.230 19.880 1.00 69.94 100 ASP A C 1
ATOM 715 O O . ASP A 1 100 ? -10.414 -21.154 19.854 1.00 69.94 100 ASP A O 1
ATOM 719 N N . GLY A 1 101 ? -10.980 -19.121 20.587 1.00 63.44 101 GLY A N 1
ATOM 720 C CA . GLY A 1 101 ? -9.783 -18.934 21.416 1.00 63.44 101 GLY A CA 1
ATOM 721 C C . GLY A 1 101 ? -8.494 -18.627 20.643 1.00 63.44 101 GLY A C 1
ATOM 722 O O . GLY A 1 101 ? -7.426 -18.583 21.251 1.00 63.44 101 GLY A O 1
ATOM 723 N N . GLN A 1 102 ? -8.566 -18.394 19.328 1.00 65.12 102 GLN A N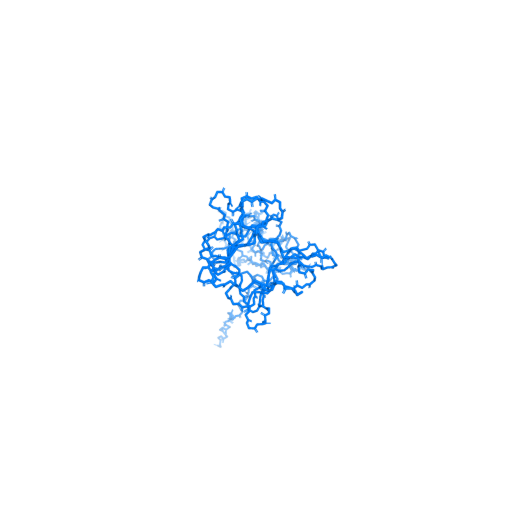 1
ATOM 724 C CA . GLN A 1 102 ? -7.408 -18.063 18.491 1.00 65.12 102 GLN A CA 1
ATOM 725 C C . GLN A 1 102 ? -7.418 -16.598 18.042 1.00 65.12 102 GLN A C 1
ATOM 727 O O . GLN A 1 102 ? -8.460 -16.040 17.692 1.00 65.12 102 GLN A O 1
ATOM 732 N N . ARG A 1 103 ? -6.229 -15.984 17.994 1.00 72.44 103 ARG A N 1
ATOM 733 C CA . ARG A 1 103 ? -6.008 -14.633 17.452 1.00 72.44 103 ARG A CA 1
ATOM 734 C C . ARG A 1 103 ? -5.976 -14.705 15.923 1.00 72.44 103 ARG A C 1
ATOM 736 O O . ARG A 1 103 ? -5.065 -15.322 15.379 1.00 72.44 103 ARG A O 1
ATOM 743 N N . ARG A 1 104 ? -6.946 -14.106 15.224 1.00 78.38 104 ARG A N 1
ATOM 744 C CA . ARG A 1 104 ? -7.009 -14.137 13.746 1.00 78.38 104 ARG A CA 1
ATOM 745 C C . ARG A 1 104 ? -6.540 -12.833 13.105 1.00 78.38 104 ARG A C 1
ATOM 747 O O . ARG A 1 104 ? -5.853 -12.873 12.085 1.00 78.38 104 ARG A O 1
ATOM 754 N N . ALA A 1 105 ? -6.876 -11.702 13.717 1.00 84.81 105 ALA A N 1
ATOM 755 C CA . ALA A 1 105 ? -6.403 -10.386 13.311 1.00 84.81 105 ALA A CA 1
ATOM 756 C C . ALA A 1 105 ? -6.361 -9.426 14.507 1.00 84.81 105 ALA A C 1
ATOM 758 O O . ALA A 1 105 ? -6.976 -9.685 15.543 1.00 84.81 105 ALA A O 1
ATOM 759 N N . SER A 1 106 ? -5.653 -8.310 14.376 1.00 86.44 106 SER A N 1
ATOM 760 C CA . SER A 1 106 ? -5.689 -7.232 15.361 1.00 86.44 106 SER A CA 1
ATOM 761 C C . SER A 1 106 ? -5.340 -5.878 14.765 1.00 86.44 106 SER A C 1
ATOM 763 O O . SER A 1 106 ? -4.660 -5.795 13.743 1.00 86.44 106 SER A O 1
ATOM 765 N N . VAL A 1 107 ? -5.790 -4.818 15.432 1.00 89.94 107 VAL A N 1
ATOM 766 C CA . VAL A 1 107 ? -5.301 -3.445 15.249 1.00 89.94 107 VAL A CA 1
ATOM 767 C C . VAL A 1 107 ? -4.536 -3.081 16.511 1.00 89.94 107 VAL A C 1
ATOM 769 O O . VAL A 1 107 ? -5.030 -3.307 17.615 1.00 89.94 107 VAL A O 1
ATOM 772 N N . TYR A 1 108 ? -3.323 -2.555 16.375 1.00 86.12 108 TYR A N 1
ATOM 773 C CA . TYR A 1 108 ? -2.474 -2.293 17.530 1.00 86.12 108 TYR A CA 1
ATOM 774 C C . TYR A 1 108 ? -1.621 -1.043 17.377 1.00 86.12 108 TYR A C 1
ATOM 776 O O . TYR A 1 108 ? -1.303 -0.611 16.270 1.00 86.12 108 TYR A O 1
ATOM 784 N N . TYR A 1 109 ? -1.169 -0.533 18.517 1.00 86.38 109 TYR A N 1
ATOM 785 C CA . TYR A 1 109 ? -0.061 0.404 18.617 1.00 86.38 109 TYR A CA 1
ATOM 786 C C . TYR A 1 109 ? 1.032 -0.187 19.508 1.00 86.38 109 TYR A C 1
ATOM 788 O O . TYR A 1 109 ? 0.750 -0.696 20.592 1.00 86.38 109 TYR A O 1
ATOM 796 N N . ASP A 1 110 ? 2.279 -0.141 19.044 1.00 84.25 110 ASP A N 1
ATOM 797 C CA . ASP A 1 110 ? 3.461 -0.628 19.751 1.00 84.25 110 ASP A CA 1
ATOM 798 C C . ASP A 1 110 ? 4.405 0.533 20.077 1.00 84.25 110 ASP A C 1
ATOM 800 O O . ASP A 1 110 ? 4.996 1.144 19.184 1.00 84.25 110 ASP A O 1
ATOM 804 N N . LYS A 1 111 ? 4.581 0.814 21.373 1.00 82.94 111 LYS A N 1
ATOM 805 C CA . LYS A 1 111 ? 5.406 1.930 21.857 1.00 82.94 111 LYS A CA 1
ATOM 806 C C . LYS A 1 111 ? 6.908 1.659 21.764 1.00 82.94 111 LYS A C 1
ATOM 808 O O . LYS A 1 111 ? 7.687 2.603 21.749 1.00 82.94 111 LYS A O 1
ATOM 813 N N . SER A 1 112 ? 7.323 0.390 21.711 1.00 85.31 112 SER A N 1
ATOM 814 C CA . SER A 1 112 ? 8.738 0.021 21.575 1.00 85.31 112 SER A CA 1
ATOM 815 C C . SER A 1 112 ? 9.256 0.294 20.164 1.00 85.31 112 SER A C 1
ATOM 817 O O . SER A 1 112 ? 10.413 0.668 19.986 1.00 85.31 112 SER A O 1
ATOM 819 N N . THR A 1 113 ? 8.376 0.158 19.167 1.00 87.50 113 THR A N 1
ATOM 820 C CA . THR A 1 113 ? 8.686 0.445 17.760 1.00 87.50 113 THR A CA 1
ATOM 821 C C . THR A 1 113 ? 8.124 1.781 17.276 1.00 87.50 113 THR A C 1
ATOM 823 O O . THR A 1 113 ? 8.492 2.214 16.185 1.00 87.50 113 THR A O 1
ATOM 826 N N . ASN A 1 114 ? 7.276 2.436 18.080 1.00 87.25 114 ASN A N 1
ATOM 827 C CA . ASN A 1 114 ? 6.538 3.655 17.745 1.00 87.25 114 ASN A CA 1
ATOM 828 C C . ASN A 1 114 ? 5.690 3.488 16.469 1.00 87.25 114 ASN A C 1
ATOM 830 O O . ASN A 1 114 ? 5.712 4.334 15.574 1.00 87.25 114 ASN A O 1
ATOM 834 N N . LYS A 1 115 ? 4.997 2.347 16.347 1.00 86.62 115 LYS A N 1
ATOM 835 C CA . LYS A 1 115 ? 4.224 1.982 15.150 1.00 86.62 115 LYS A CA 1
ATOM 836 C C . LYS A 1 115 ? 2.809 1.558 15.506 1.00 86.62 115 LYS A C 1
ATOM 838 O O . LYS A 1 115 ? 2.610 0.679 16.343 1.00 86.62 115 LYS A O 1
ATOM 843 N N . ALA A 1 116 ? 1.843 2.131 14.798 1.00 89.19 116 ALA A N 1
ATOM 844 C CA . ALA A 1 116 ? 0.523 1.537 14.646 1.00 89.19 116 ALA A CA 1
ATOM 845 C C . ALA A 1 116 ? 0.565 0.495 13.520 1.00 89.19 116 ALA A C 1
ATOM 847 O O . ALA A 1 116 ? 1.303 0.658 12.545 1.00 89.19 116 ALA A O 1
ATOM 848 N N . GLY A 1 117 ? -0.199 -0.582 13.651 1.00 87.56 117 GLY A N 1
ATOM 849 C CA . GLY A 1 117 ? -0.230 -1.640 12.655 1.00 87.56 117 GLY A CA 1
ATOM 850 C C . GLY A 1 117 ? -1.463 -2.518 12.755 1.00 87.56 117 GLY A C 1
ATOM 851 O O . GLY A 1 117 ? -2.252 -2.432 13.696 1.00 87.56 117 GLY A O 1
ATOM 852 N N . MET A 1 118 ? -1.599 -3.385 11.760 1.00 89.88 118 MET A N 1
ATOM 853 C CA . MET A 1 118 ? -2.618 -4.421 11.724 1.00 89.88 118 MET A CA 1
ATOM 854 C C . MET A 1 118 ? -1.928 -5.767 11.559 1.00 89.88 118 MET A C 1
ATOM 856 O O . MET A 1 118 ? -1.082 -5.924 10.679 1.00 89.88 118 MET A O 1
ATOM 860 N N . VAL A 1 119 ? -2.270 -6.734 12.406 1.00 87.06 119 VAL A N 1
ATOM 861 C CA . VAL A 1 119 ? -1.932 -8.135 12.149 1.00 87.06 119 VAL A CA 1
ATOM 862 C C . VAL A 1 119 ? -3.121 -8.737 11.435 1.00 87.06 119 VAL A C 1
ATOM 864 O O . VAL A 1 119 ? -4.237 -8.681 11.940 1.00 87.06 119 VAL A O 1
ATOM 867 N N . ASN A 1 120 ? -2.888 -9.323 10.271 1.00 83.69 120 ASN A N 1
ATOM 868 C CA . ASN A 1 120 ? -3.908 -10.056 9.551 1.00 83.69 120 ASN A CA 1
ATOM 869 C C . ASN A 1 120 ? -3.304 -11.391 9.122 1.00 83.69 120 ASN A C 1
ATOM 871 O O . ASN A 1 120 ? -2.323 -11.387 8.385 1.00 83.69 120 ASN A O 1
ATOM 875 N N . GLY A 1 121 ? -3.805 -12.505 9.667 1.00 81.56 121 GLY A N 1
ATOM 876 C CA . GLY A 1 121 ? -3.328 -13.848 9.325 1.00 81.56 121 GLY A CA 1
ATOM 877 C C . GLY A 1 121 ? -3.704 -14.242 7.890 1.00 81.56 121 GLY A C 1
ATOM 878 O O . GLY A 1 121 ? -3.558 -13.466 6.954 1.00 81.56 121 GLY A O 1
ATOM 879 N N . ASN A 1 122 ? -4.260 -15.440 7.696 1.00 80.25 122 ASN A N 1
ATOM 880 C CA . ASN A 1 122 ? -4.769 -15.879 6.385 1.00 80.25 122 ASN A CA 1
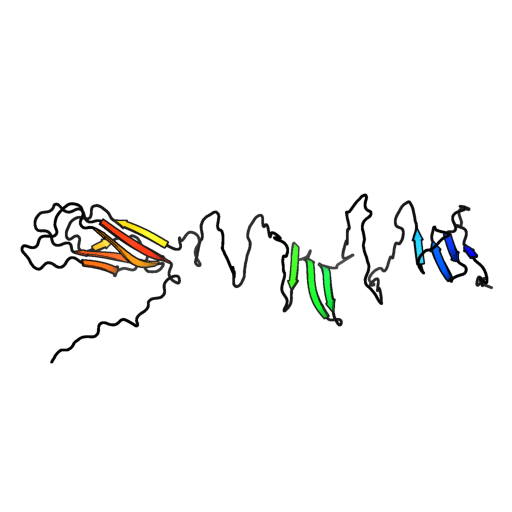ATOM 881 C C . ASN A 1 122 ? -6.141 -15.253 6.062 1.00 80.25 122 ASN A C 1
ATOM 883 O O . ASN A 1 122 ? -7.103 -15.968 5.782 1.00 80.25 122 ASN A O 1
ATOM 887 N N . THR A 1 123 ? -6.271 -13.932 6.179 1.00 76.81 123 THR A N 1
ATOM 888 C CA . THR A 1 123 ? -7.515 -13.206 5.888 1.00 76.81 123 THR A CA 1
ATOM 889 C C . THR A 1 123 ? -7.218 -11.922 5.104 1.00 76.81 123 THR A C 1
ATOM 891 O O . THR A 1 123 ? -6.072 -11.668 4.737 1.00 76.81 123 THR A O 1
ATOM 894 N N . GLN A 1 124 ? -8.243 -11.134 4.780 1.00 81.38 124 GLN A N 1
ATOM 895 C CA . GLN A 1 124 ? -8.123 -9.915 3.980 1.00 81.38 124 GLN A CA 1
ATOM 896 C C . GLN A 1 124 ? -8.522 -8.687 4.797 1.00 81.38 124 GLN A C 1
ATOM 898 O O . GLN A 1 124 ? -9.351 -8.777 5.701 1.00 81.38 124 GLN A O 1
ATOM 903 N N . LEU A 1 125 ? -7.900 -7.547 4.501 1.00 86.56 125 LEU A N 1
ATOM 904 C CA . LEU A 1 125 ? -8.376 -6.245 4.951 1.00 86.56 125 LEU A CA 1
ATOM 905 C C . LEU A 1 125 ? -9.178 -5.638 3.803 1.00 86.56 125 LEU A C 1
ATOM 907 O O . LEU A 1 125 ? -8.597 -5.252 2.792 1.00 86.56 125 LEU A O 1
ATOM 911 N N . ASN A 1 126 ? -10.498 -5.576 3.963 1.00 84.69 126 ASN A N 1
ATOM 912 C CA . ASN A 1 126 ? -11.402 -5.084 2.928 1.00 84.69 126 ASN A CA 1
ATOM 913 C C . ASN A 1 126 ? -11.888 -3.673 3.269 1.00 84.69 126 ASN A C 1
ATOM 915 O O . ASN A 1 126 ? -12.245 -3.399 4.415 1.00 84.69 126 ASN A O 1
ATOM 919 N N . LEU A 1 127 ? -11.944 -2.804 2.259 1.00 85.75 127 LEU A N 1
ATOM 920 C CA . LEU A 1 127 ? -12.601 -1.500 2.320 1.00 85.75 127 LEU A CA 1
ATOM 921 C C . LEU A 1 127 ? -13.834 -1.562 1.420 1.00 85.75 127 LEU A C 1
ATOM 923 O O . LEU A 1 127 ? -13.709 -1.806 0.221 1.00 85.75 127 LEU A O 1
ATOM 927 N N . TYR A 1 128 ? -15.014 -1.383 2.004 1.00 83.31 128 TYR A N 1
ATOM 928 C CA . TYR A 1 128 ? -16.284 -1.387 1.278 1.00 83.31 128 TYR A CA 1
ATOM 929 C C . TYR A 1 128 ? -16.747 0.051 0.983 1.00 83.31 128 TYR A C 1
ATOM 931 O O . TYR A 1 128 ? -16.162 1.011 1.485 1.00 83.31 128 TYR A O 1
ATOM 939 N N . ASP A 1 129 ? -17.765 0.197 0.131 1.00 84.06 129 ASP A N 1
ATOM 940 C CA . ASP A 1 129 ? -18.503 1.452 -0.102 1.00 84.06 129 ASP A CA 1
ATOM 941 C C . ASP A 1 129 ? -17.650 2.675 -0.501 1.00 84.06 129 ASP A C 1
ATOM 943 O O . ASP A 1 129 ? -17.932 3.809 -0.117 1.00 84.06 129 ASP A O 1
ATOM 947 N N . ASN A 1 130 ? -16.627 2.455 -1.337 1.00 80.50 130 ASN A N 1
ATOM 948 C CA . ASN A 1 130 ? -15.672 3.470 -1.819 1.00 80.50 130 ASN A CA 1
ATOM 949 C C . ASN A 1 130 ? -14.730 4.038 -0.740 1.00 80.50 130 ASN A C 1
ATOM 951 O O . ASN A 1 130 ? -14.319 5.196 -0.827 1.00 80.50 130 ASN A O 1
ATOM 955 N N . GLY A 1 131 ? -14.374 3.242 0.272 1.00 81.44 131 GLY A N 1
ATOM 956 C CA . GLY A 1 131 ? -13.361 3.623 1.257 1.00 81.44 131 GLY A CA 1
ATOM 957 C C . GLY A 1 131 ? -12.009 3.981 0.622 1.00 81.44 131 GLY A C 1
ATOM 958 O O . GLY A 1 131 ? -11.523 3.290 -0.275 1.00 81.44 131 GLY A O 1
ATOM 959 N N . TRP A 1 132 ? -11.392 5.056 1.112 1.00 84.25 132 TRP A N 1
ATOM 960 C CA . TRP A 1 132 ? -10.086 5.540 0.660 1.00 84.25 132 TRP A CA 1
ATOM 961 C C . TRP A 1 132 ? -8.984 5.131 1.641 1.00 84.25 132 TRP A C 1
ATOM 963 O O . TRP A 1 132 ? -9.190 5.143 2.853 1.00 84.25 132 TRP A O 1
ATOM 973 N N . VAL A 1 133 ? -7.792 4.835 1.116 1.00 88.81 133 VAL A N 1
ATOM 974 C CA . VAL A 1 133 ? -6.551 4.790 1.906 1.00 88.81 133 VAL A CA 1
ATOM 975 C C . VAL A 1 133 ? -5.699 5.975 1.488 1.00 88.81 133 VAL A C 1
ATOM 977 O O . VAL A 1 133 ? -5.132 5.977 0.397 1.00 88.81 133 VAL A O 1
ATOM 980 N N . GLU A 1 134 ? -5.606 6.979 2.353 1.00 87.31 134 GLU A N 1
ATOM 981 C CA . GLU A 1 134 ? -4.745 8.139 2.141 1.00 87.31 134 GLU A CA 1
ATOM 982 C C . GLU A 1 134 ? -3.459 8.003 2.964 1.00 87.31 134 GLU A C 1
ATOM 984 O O . GLU A 1 134 ? -3.484 7.658 4.147 1.00 87.31 134 GLU A O 1
ATOM 989 N N . THR A 1 135 ? -2.314 8.282 2.339 1.00 87.38 135 THR A N 1
ATOM 990 C CA . THR A 1 135 ? -1.013 8.331 3.016 1.00 87.38 135 THR A CA 1
ATOM 991 C C . THR A 1 135 ? -0.312 9.644 2.690 1.00 87.38 135 THR A C 1
ATOM 993 O O . THR A 1 135 ? -0.184 9.986 1.519 1.00 87.38 135 THR A O 1
ATOM 996 N N . PHE A 1 136 ? 0.228 10.339 3.694 1.00 81.12 136 PHE A N 1
ATOM 997 C CA . PHE A 1 136 ? 0.956 11.607 3.504 1.00 81.12 136 PHE A CA 1
ATOM 998 C C . PHE A 1 136 ? 2.404 11.443 3.008 1.00 81.12 136 PHE A C 1
ATOM 1000 O O . PHE A 1 136 ? 3.066 12.427 2.690 1.00 81.12 136 PHE A O 1
ATOM 1007 N N . ALA A 1 137 ? 2.915 10.211 2.974 1.00 86.94 137 ALA A N 1
ATOM 1008 C CA . ALA A 1 137 ? 4.266 9.905 2.519 1.00 86.94 137 ALA A CA 1
ATOM 1009 C C . ALA A 1 137 ? 4.242 8.737 1.528 1.00 86.94 137 ALA A C 1
ATOM 1011 O O . ALA A 1 137 ? 3.854 8.907 0.379 1.00 86.94 137 ALA A O 1
ATOM 1012 N N . ASN A 1 138 ? 4.645 7.548 1.969 1.00 85.19 138 ASN A N 1
ATOM 1013 C CA . ASN A 1 138 ? 4.802 6.393 1.097 1.00 85.19 138 ASN A CA 1
ATOM 1014 C C . ASN A 1 138 ? 3.777 5.312 1.441 1.00 85.19 138 ASN A C 1
ATOM 1016 O O . ASN A 1 138 ? 3.606 4.977 2.614 1.00 85.19 138 ASN A O 1
ATOM 1020 N N . LEU A 1 139 ? 3.198 4.698 0.408 1.00 90.56 139 LEU A N 1
ATOM 1021 C CA . LEU A 1 139 ? 2.537 3.401 0.504 1.00 90.56 139 LEU A CA 1
ATOM 1022 C C . LEU A 1 139 ? 3.508 2.323 0.010 1.00 90.56 139 LEU A C 1
ATOM 1024 O O . LEU A 1 139 ? 3.810 2.240 -1.179 1.00 90.56 139 LEU A O 1
ATOM 1028 N N . GLY A 1 140 ? 4.035 1.522 0.935 1.00 86.81 140 GLY A N 1
ATOM 1029 C CA . GLY A 1 140 ? 4.916 0.401 0.613 1.00 86.81 140 GLY A CA 1
ATOM 1030 C C . GLY A 1 140 ? 4.133 -0.903 0.492 1.00 86.81 140 GLY A C 1
ATOM 1031 O O . GLY A 1 140 ? 3.414 -1.267 1.419 1.00 86.81 140 GLY A O 1
ATOM 1032 N N . VAL A 1 141 ? 4.319 -1.630 -0.610 1.00 90.19 141 VAL A N 1
ATOM 1033 C CA . VAL A 1 141 ? 3.761 -2.974 -0.814 1.00 90.19 141 VAL A CA 1
ATOM 1034 C C . VAL A 1 141 ? 4.915 -3.947 -1.034 1.00 90.19 141 VAL A C 1
ATOM 1036 O O . VAL A 1 141 ? 5.672 -3.813 -1.991 1.00 90.19 141 VAL A O 1
ATOM 1039 N N . ASN A 1 142 ? 5.072 -4.916 -0.129 1.00 87.50 142 ASN A N 1
ATOM 1040 C CA . ASN A 1 142 ? 5.995 -6.035 -0.312 1.00 87.50 142 ASN A CA 1
ATOM 1041 C C . ASN A 1 142 ? 5.220 -7.216 -0.904 1.00 87.50 142 ASN A C 1
ATOM 1043 O O . ASN A 1 142 ? 4.725 -8.070 -0.169 1.00 87.50 142 ASN A O 1
ATOM 1047 N N . GLY A 1 143 ? 5.039 -7.191 -2.221 1.00 88.69 143 GLY A N 1
ATOM 1048 C CA . GLY A 1 143 ? 4.189 -8.131 -2.939 1.00 88.69 143 GLY A CA 1
ATOM 1049 C C . GLY A 1 143 ? 3.597 -7.496 -4.190 1.00 88.69 143 GLY A C 1
ATOM 1050 O O . GLY A 1 143 ? 4.207 -6.622 -4.804 1.00 88.69 143 GLY A O 1
ATOM 1051 N N . GLU A 1 144 ? 2.403 -7.942 -4.557 1.00 89.75 144 GLU A N 1
ATOM 1052 C CA . GLU A 1 144 ? 1.710 -7.505 -5.763 1.00 89.75 144 GLU A CA 1
ATOM 1053 C C . GLU A 1 144 ? 0.707 -6.381 -5.476 1.00 89.75 144 GLU A C 1
ATOM 1055 O O . GLU A 1 144 ? 0.015 -6.384 -4.456 1.00 89.75 144 GLU A O 1
ATOM 1060 N N . ILE A 1 145 ? 0.598 -5.441 -6.418 1.00 92.44 145 ILE A N 1
ATOM 1061 C CA . ILE A 1 145 ? -0.539 -4.525 -6.523 1.00 92.44 145 ILE A CA 1
ATOM 1062 C C . ILE A 1 145 ? -1.411 -5.029 -7.674 1.00 92.44 145 ILE A C 1
ATOM 1064 O O . ILE A 1 145 ? -1.042 -4.878 -8.837 1.00 92.44 145 ILE A O 1
ATOM 1068 N N . HIS A 1 146 ? -2.567 -5.606 -7.349 1.00 91.31 146 HIS A N 1
ATOM 1069 C CA . HIS A 1 146 ? -3.541 -6.080 -8.332 1.00 91.31 146 HIS A CA 1
ATOM 1070 C C . HIS A 1 146 ? -4.706 -5.083 -8.423 1.00 91.31 146 HIS A C 1
ATOM 1072 O O . HIS A 1 146 ? -5.422 -4.868 -7.447 1.00 91.31 146 HIS A O 1
ATOM 1078 N N . SER A 1 147 ? -4.900 -4.476 -9.598 1.00 91.25 147 SER A N 1
ATOM 1079 C CA . SER A 1 147 ? -6.095 -3.686 -9.925 1.00 91.25 147 SER A CA 1
ATOM 1080 C C . SER A 1 147 ? -6.943 -4.424 -10.957 1.00 91.25 147 SER A C 1
ATOM 1082 O O . SER A 1 147 ? -6.434 -4.837 -11.995 1.00 91.25 147 SER A O 1
ATOM 1084 N N . THR A 1 148 ? -8.241 -4.566 -10.686 1.00 88.69 148 THR A N 1
ATOM 1085 C CA . THR A 1 148 ? -9.219 -5.145 -11.626 1.00 88.69 148 THR A CA 1
ATOM 1086 C C . THR A 1 148 ? -9.764 -4.118 -12.620 1.00 88.69 148 THR A C 1
ATOM 1088 O O . THR A 1 148 ? -10.586 -4.439 -13.474 1.00 88.69 148 THR A O 1
ATOM 1091 N N . SER A 1 149 ? -9.359 -2.855 -12.494 1.00 91.75 149 SER A N 1
ATOM 1092 C CA . SER A 1 149 ? -9.756 -1.766 -13.381 1.00 91.75 149 SER A CA 1
ATOM 1093 C C . SER A 1 149 ? -8.540 -0.884 -13.650 1.00 91.75 149 SER A C 1
ATOM 1095 O O . SER A 1 149 ? -7.536 -1.358 -14.171 1.00 91.75 149 SER A O 1
ATOM 1097 N N . ASN A 1 150 ? -8.599 0.399 -13.308 1.00 89.75 150 ASN A N 1
ATOM 1098 C CA . ASN A 1 150 ? -7.537 1.338 -13.631 1.00 89.75 150 ASN A CA 1
ATOM 1099 C C . ASN A 1 150 ? -6.581 1.525 -12.445 1.00 89.75 150 ASN A C 1
ATOM 1101 O O . ASN A 1 150 ? -7.015 1.605 -11.296 1.00 89.75 150 ASN A O 1
ATOM 1105 N N . LEU A 1 151 ? -5.286 1.664 -12.732 1.00 91.88 151 LEU A N 1
ATOM 1106 C CA . LEU A 1 151 ? -4.298 2.236 -11.817 1.00 91.88 151 LEU A CA 1
ATOM 1107 C C . LEU A 1 151 ? -4.027 3.679 -12.253 1.00 91.88 151 LEU A C 1
ATOM 1109 O O . LEU A 1 151 ? -3.442 3.912 -13.309 1.00 91.88 151 LEU A O 1
ATOM 1113 N N . TRP A 1 152 ? -4.471 4.648 -11.453 1.00 88.12 152 TRP A N 1
ATOM 1114 C CA . TRP A 1 152 ? -4.290 6.070 -11.746 1.00 88.12 152 TRP A CA 1
ATOM 1115 C C . TRP A 1 152 ? -3.032 6.589 -11.055 1.00 88.12 152 TRP A C 1
ATOM 1117 O O . TRP A 1 152 ? -2.881 6.446 -9.845 1.00 88.12 152 TRP A O 1
ATOM 1127 N N . LEU A 1 153 ? -2.139 7.216 -11.821 1.00 88.75 153 LEU A N 1
ATOM 1128 C CA . LEU A 1 153 ? -0.905 7.816 -11.316 1.00 88.75 153 LEU A CA 1
ATOM 1129 C C . LEU A 1 153 ? -0.853 9.286 -11.728 1.00 88.75 153 LEU A C 1
ATOM 1131 O O . LEU A 1 153 ? -0.661 9.607 -12.900 1.00 88.75 153 LEU A O 1
ATOM 1135 N N . GLN A 1 154 ? -0.988 10.188 -10.758 1.00 85.50 154 GLN A N 1
ATOM 1136 C CA . GLN A 1 154 ? -0.777 11.619 -10.967 1.00 85.50 154 GLN A CA 1
ATOM 1137 C C . GLN A 1 154 ? 0.693 11.955 -10.679 1.00 85.50 154 GLN A C 1
ATOM 1139 O O . GLN A 1 154 ? 1.050 12.426 -9.603 1.00 85.50 154 GLN A O 1
ATOM 1144 N N . GLY A 1 155 ? 1.571 11.638 -11.634 1.00 85.81 155 GLY A N 1
ATOM 1145 C CA . GLY A 1 155 ? 3.017 11.822 -11.501 1.00 85.81 155 GLY A CA 1
ATOM 1146 C C . GLY A 1 155 ? 3.819 10.892 -12.409 1.00 85.81 155 GLY A C 1
ATOM 1147 O O . GLY A 1 155 ? 3.334 10.440 -13.443 1.00 85.81 155 GLY A O 1
ATOM 1148 N N . ASN A 1 156 ? 5.065 10.605 -12.024 1.00 82.56 156 ASN A N 1
ATOM 1149 C CA . ASN A 1 156 ? 5.933 9.687 -12.761 1.00 82.56 156 ASN A CA 1
ATOM 1150 C C . ASN A 1 156 ? 5.832 8.263 -12.200 1.00 82.56 156 ASN A C 1
ATOM 1152 O O . ASN A 1 156 ? 6.060 8.054 -11.009 1.00 82.56 156 ASN A O 1
ATOM 1156 N N . LEU A 1 157 ? 5.626 7.275 -13.074 1.00 85.00 157 LEU A N 1
ATOM 1157 C CA . LEU A 1 157 ? 5.939 5.881 -12.765 1.00 85.00 157 LEU A CA 1
ATOM 1158 C C . LEU A 1 157 ? 7.455 5.672 -12.887 1.00 85.00 157 LEU A C 1
ATOM 1160 O O . LEU A 1 157 ? 8.027 5.871 -13.959 1.00 85.00 157 LEU A O 1
ATOM 1164 N N . THR A 1 158 ? 8.106 5.275 -11.793 1.00 79.00 158 THR A N 1
ATOM 1165 C CA . THR A 1 158 ? 9.529 4.897 -11.780 1.00 79.00 158 THR A CA 1
ATOM 1166 C C . THR A 1 158 ? 9.631 3.396 -11.546 1.00 79.00 158 THR A C 1
ATOM 1168 O O . THR A 1 158 ? 8.991 2.879 -10.635 1.00 79.00 158 THR A O 1
ATOM 1171 N N . MET A 1 159 ? 10.419 2.695 -12.362 1.00 78.38 159 MET A N 1
ATOM 1172 C CA . MET A 1 159 ? 10.574 1.239 -12.295 1.00 78.38 159 MET A CA 1
ATOM 1173 C C . MET A 1 159 ? 12.051 0.860 -12.166 1.00 78.38 159 MET A C 1
ATOM 1175 O O . MET A 1 159 ? 12.931 1.541 -12.694 1.00 78.38 159 MET A O 1
ATOM 1179 N N . GLY A 1 160 ? 12.313 -0.261 -11.494 1.00 70.56 160 GLY A N 1
ATOM 1180 C CA . GLY A 1 160 ? 13.649 -0.831 -11.349 1.00 70.56 160 GLY A CA 1
ATOM 1181 C C . GLY A 1 160 ? 14.406 -0.397 -10.083 1.00 70.56 160 GLY A C 1
ATOM 1182 O O . GLY A 1 160 ? 13.946 0.443 -9.314 1.00 70.56 160 GLY A O 1
ATOM 1183 N N . PRO A 1 161 ? 15.593 -0.984 -9.848 1.00 67.00 161 PRO A N 1
ATOM 1184 C CA . PRO A 1 161 ? 16.318 -0.888 -8.576 1.00 67.00 161 PRO A CA 1
ATOM 1185 C C . PRO A 1 161 ? 17.052 0.444 -8.359 1.00 67.00 161 PRO A C 1
ATOM 1187 O O . PRO A 1 161 ? 17.626 0.658 -7.294 1.00 67.00 161 PRO A O 1
ATOM 1190 N N . ARG A 1 162 ? 17.100 1.326 -9.368 1.00 67.62 162 ARG A N 1
ATOM 1191 C CA . ARG A 1 162 ? 17.811 2.610 -9.301 1.00 67.62 162 ARG A CA 1
ATOM 1192 C C . ARG A 1 162 ? 16.829 3.769 -9.498 1.00 67.62 162 ARG A C 1
ATOM 1194 O O . ARG A 1 162 ? 16.119 3.767 -10.505 1.00 67.62 162 ARG A O 1
ATOM 1201 N N . PRO A 1 163 ? 16.818 4.770 -8.599 1.00 67.38 163 PRO A N 1
ATOM 1202 C CA . PRO A 1 163 ? 15.959 5.940 -8.738 1.00 67.38 163 PRO A CA 1
ATOM 1203 C C . PRO A 1 163 ? 16.201 6.677 -10.063 1.00 67.38 163 PRO A C 1
ATOM 1205 O O . PRO A 1 163 ? 17.338 6.786 -10.523 1.00 67.38 163 PRO A O 1
ATOM 1208 N N . GLY A 1 164 ? 15.135 7.223 -10.653 1.00 72.19 164 GLY A N 1
ATOM 1209 C CA . GLY A 1 164 ? 15.226 8.202 -11.743 1.00 72.19 164 GLY A CA 1
ATOM 1210 C C . GLY A 1 164 ? 15.264 7.647 -13.170 1.00 72.19 164 GLY A C 1
ATOM 1211 O O . GLY A 1 164 ? 15.386 8.430 -14.112 1.00 72.19 164 GLY A O 1
ATOM 1212 N N . ARG A 1 165 ? 15.135 6.332 -13.375 1.00 81.81 165 ARG A N 1
ATOM 1213 C CA . ARG A 1 165 ? 15.014 5.758 -14.726 1.00 81.81 165 ARG A CA 1
ATOM 1214 C C . ARG A 1 165 ? 13.557 5.710 -15.163 1.00 81.81 165 ARG A C 1
ATOM 1216 O O . ARG A 1 165 ? 12.699 5.223 -14.429 1.00 81.81 165 ARG A O 1
ATOM 1223 N N . LYS A 1 166 ? 13.286 6.213 -16.368 1.00 86.75 166 LYS A N 1
ATOM 1224 C CA . LYS A 1 166 ? 11.955 6.125 -16.966 1.00 86.75 166 LYS A CA 1
ATOM 1225 C C . LYS A 1 166 ? 11.754 4.735 -17.586 1.00 86.75 166 LYS A C 1
ATOM 1227 O O . LYS A 1 166 ? 12.699 4.220 -18.179 1.00 86.75 166 LYS A O 1
ATOM 1232 N N . PRO A 1 167 ? 10.544 4.156 -17.494 1.00 90.00 167 PRO A N 1
ATOM 1233 C CA . PRO A 1 167 ? 10.224 2.856 -18.090 1.00 90.00 167 PRO A CA 1
ATOM 1234 C C . PRO A 1 167 ? 10.504 2.788 -19.600 1.00 90.00 167 PRO A C 1
ATOM 1236 O O . PRO A 1 167 ? 11.001 1.785 -20.104 1.00 90.00 167 PRO A O 1
ATOM 1239 N N . VAL A 1 168 ? 10.230 3.885 -20.314 1.00 92.25 168 VAL A N 1
ATOM 1240 C CA . VAL A 1 168 ? 10.457 4.021 -21.757 1.00 92.25 168 VAL A CA 1
ATOM 1241 C C . VAL A 1 168 ? 11.199 5.326 -22.037 1.00 92.25 168 VAL A C 1
ATOM 1243 O O . VAL A 1 168 ? 10.838 6.385 -21.514 1.00 92.25 168 VAL A O 1
ATOM 1246 N N . LYS A 1 169 ? 12.230 5.254 -22.881 1.00 92.00 169 LYS A N 1
ATOM 1247 C CA . LYS A 1 169 ? 12.975 6.389 -23.433 1.00 92.00 169 LYS A CA 1
ATOM 1248 C C . LYS A 1 169 ? 12.845 6.358 -24.955 1.00 92.00 169 LYS A C 1
ATOM 1250 O O . LYS A 1 169 ? 13.164 5.349 -25.572 1.00 92.00 169 LYS A O 1
ATOM 1255 N N . ILE A 1 170 ? 12.408 7.462 -25.557 1.00 95.19 170 ILE A N 1
ATOM 1256 C CA . ILE A 1 170 ? 12.451 7.645 -27.013 1.00 95.19 170 ILE A CA 1
ATOM 1257 C C . ILE A 1 170 ? 13.642 8.545 -27.327 1.00 95.19 170 ILE A C 1
ATOM 1259 O O . ILE A 1 170 ? 13.722 9.665 -26.819 1.00 95.19 170 ILE A O 1
ATOM 1263 N N . VAL A 1 171 ? 14.575 8.044 -28.131 1.00 94.94 171 VAL A N 1
ATOM 1264 C CA . VAL A 1 171 ? 15.700 8.816 -28.662 1.00 94.94 171 VAL A CA 1
ATOM 1265 C C . VAL A 1 171 ? 15.360 9.200 -30.092 1.00 94.94 171 VAL A C 1
ATOM 1267 O O . VAL A 1 171 ? 15.326 8.346 -30.973 1.00 94.94 171 VAL A O 1
ATOM 1270 N N . ARG A 1 172 ? 15.094 10.488 -30.306 1.00 93.75 172 ARG A N 1
ATOM 1271 C CA . ARG A 1 172 ? 14.824 11.052 -31.627 1.00 93.75 172 ARG A CA 1
ATOM 1272 C C . ARG A 1 172 ? 16.101 11.627 -32.215 1.00 93.75 172 ARG A C 1
ATOM 1274 O O . ARG A 1 172 ? 16.708 12.518 -31.626 1.00 93.75 172 ARG A O 1
ATOM 1281 N N . ILE A 1 173 ? 16.466 11.141 -33.390 1.00 90.25 173 ILE A N 1
ATOM 1282 C CA . ILE A 1 173 ? 17.634 11.568 -34.146 1.00 90.25 173 ILE A CA 1
ATOM 1283 C C . ILE A 1 173 ? 17.124 12.188 -35.445 1.00 90.25 173 ILE A C 1
ATOM 1285 O O . ILE A 1 173 ? 16.462 11.521 -36.231 1.00 90.25 173 ILE A O 1
ATOM 1289 N N . THR A 1 174 ? 17.397 13.470 -35.668 1.00 88.81 174 THR A N 1
ATOM 1290 C CA . THR A 1 174 ? 16.917 14.210 -36.850 1.00 88.81 174 THR A CA 1
ATOM 1291 C C . THR A 1 174 ? 18.076 14.768 -37.649 1.00 88.81 174 THR A C 1
ATOM 1293 O O . THR A 1 174 ? 19.129 15.020 -37.066 1.00 88.81 174 THR A O 1
ATOM 1296 N N . HIS A 1 175 ? 17.844 15.070 -38.928 1.00 85.25 175 HIS A N 1
ATOM 1297 C CA . HIS A 1 175 ? 18.841 15.691 -39.805 1.00 85.25 175 HIS A CA 1
ATOM 1298 C C . HIS A 1 175 ? 20.129 14.868 -39.892 1.00 85.25 175 HIS A C 1
ATOM 1300 O O . HIS A 1 175 ? 21.237 15.404 -39.825 1.00 85.25 175 HIS A O 1
ATOM 1306 N N . LEU A 1 176 ? 19.981 13.549 -40.000 1.00 82.44 176 LEU A N 1
ATOM 1307 C CA . LEU A 1 176 ? 21.121 12.668 -40.165 1.00 82.44 176 LEU A CA 1
ATOM 1308 C C . LEU A 1 176 ? 21.803 12.948 -41.502 1.00 82.44 176 LEU A C 1
ATOM 1310 O O . LEU A 1 176 ? 21.118 13.018 -42.520 1.00 82.44 176 LEU A O 1
ATOM 1314 N N . PRO A 1 177 ? 23.138 13.075 -41.526 1.00 72.12 177 PRO A N 1
ATOM 1315 C CA . PRO A 1 177 ? 23.863 13.021 -42.782 1.00 72.12 177 PRO A CA 1
ATOM 1316 C C . PRO A 1 177 ? 23.607 11.679 -43.490 1.00 72.12 177 PRO A C 1
ATOM 1318 O O . PRO A 1 177 ? 23.353 10.651 -42.855 1.00 72.12 177 PRO A O 1
ATOM 1321 N N . GLU A 1 178 ? 23.686 11.664 -44.814 1.00 68.56 178 GLU A N 1
ATOM 1322 C CA . GLU A 1 178 ? 23.606 10.418 -45.577 1.00 68.56 178 GLU A CA 1
ATOM 1323 C C . GLU A 1 178 ? 24.806 9.507 -45.270 1.00 68.56 178 GLU A C 1
ATOM 1325 O O . GLU A 1 178 ? 25.932 9.978 -45.088 1.00 68.56 178 GLU A O 1
ATOM 1330 N N . ASN A 1 179 ? 24.573 8.190 -45.236 1.00 69.12 179 ASN A N 1
ATOM 1331 C CA . ASN A 1 179 ? 25.609 7.160 -45.066 1.00 69.12 179 ASN A CA 1
ATOM 1332 C C . ASN A 1 179 ? 26.529 7.347 -43.844 1.00 69.12 179 ASN A C 1
ATOM 1334 O O . ASN A 1 179 ? 27.715 7.025 -43.888 1.00 69.12 179 ASN A O 1
ATOM 1338 N N . VAL A 1 180 ? 25.976 7.824 -42.722 1.00 75.81 180 VAL A N 1
ATOM 1339 C CA . VAL A 1 180 ? 26.709 7.985 -41.446 1.00 75.81 180 VAL A CA 1
ATOM 1340 C C . VAL A 1 180 ? 27.242 6.650 -40.911 1.00 75.81 180 VAL A C 1
ATOM 1342 O O . VAL A 1 180 ? 28.187 6.626 -40.122 1.00 75.81 180 VAL A O 1
ATOM 1345 N N . GLY A 1 181 ? 26.662 5.525 -41.339 1.00 82.25 181 GLY A N 1
ATOM 1346 C CA . GLY A 1 181 ? 27.078 4.181 -40.956 1.00 82.25 181 GLY A CA 1
ATOM 1347 C C . GLY A 1 181 ? 26.578 3.812 -39.566 1.00 82.25 181 GLY A C 1
ATOM 1348 O O . GLY A 1 181 ? 25.790 2.878 -39.437 1.00 82.25 181 GLY A O 1
ATOM 1349 N N . LYS A 1 182 ? 26.983 4.558 -38.528 1.00 88.38 182 LYS A N 1
ATOM 1350 C CA . LYS A 1 182 ? 26.451 4.393 -37.169 1.00 88.38 182 LYS A CA 1
ATOM 1351 C C . LYS A 1 182 ? 26.307 5.703 -36.400 1.00 88.38 182 LYS A C 1
ATOM 1353 O O . LYS A 1 182 ? 27.164 6.578 -36.473 1.00 88.38 182 LYS A O 1
ATOM 1358 N N . VAL A 1 183 ? 25.252 5.793 -35.599 1.00 90.38 183 VAL A N 1
ATOM 1359 C CA . VAL A 1 183 ? 24.917 6.943 -34.756 1.00 90.38 183 VAL A CA 1
ATOM 1360 C C . VAL A 1 183 ? 24.867 6.507 -33.298 1.00 90.38 183 VAL A C 1
ATOM 1362 O O . VAL A 1 183 ? 24.320 5.453 -32.966 1.00 90.38 183 VAL A O 1
ATOM 1365 N N . TYR A 1 184 ? 25.450 7.321 -32.424 1.00 90.62 184 TYR A N 1
ATOM 1366 C CA . TYR A 1 184 ? 25.466 7.071 -30.989 1.00 90.62 184 TYR A CA 1
ATOM 1367 C C . TYR A 1 184 ? 24.141 7.500 -30.347 1.00 90.62 184 TYR A C 1
ATOM 1369 O O . TYR A 1 184 ? 23.699 8.628 -30.547 1.00 90.62 184 TYR A O 1
ATOM 1377 N N . SER A 1 185 ? 23.502 6.607 -29.581 1.00 89.00 185 SER A N 1
ATOM 1378 C CA . SER A 1 185 ? 22.186 6.880 -28.973 1.00 89.00 185 SER A CA 1
ATOM 1379 C C . SER A 1 185 ? 22.245 7.448 -27.549 1.00 89.00 185 SER A C 1
ATOM 1381 O O . SER A 1 185 ? 21.216 7.866 -27.018 1.00 89.00 185 SER A O 1
ATOM 1383 N N . GLU A 1 186 ? 23.417 7.410 -26.900 1.00 92.31 186 GLU A N 1
ATOM 1384 C CA . GLU A 1 186 ? 23.580 7.710 -25.466 1.00 92.31 186 GLU A CA 1
ATOM 1385 C C . GLU A 1 186 ? 22.673 6.861 -24.549 1.00 92.31 186 GLU A C 1
ATOM 1387 O O . GLU A 1 186 ? 22.231 7.301 -23.480 1.00 92.31 186 GLU A O 1
ATOM 1392 N N . VAL A 1 187 ? 22.353 5.629 -24.961 1.00 94.38 187 VAL A N 1
ATOM 1393 C CA . VAL A 1 187 ? 21.574 4.687 -24.148 1.00 94.38 187 VAL A CA 1
ATOM 1394 C C . VAL A 1 187 ? 22.452 3.520 -23.684 1.00 94.38 187 VAL A C 1
ATOM 1396 O O . VAL A 1 187 ? 22.959 2.771 -24.524 1.00 94.38 187 VAL A O 1
ATOM 1399 N N . PRO A 1 188 ? 22.638 3.326 -22.362 1.00 94.50 188 PRO A N 1
ATOM 1400 C CA . PRO A 1 188 ? 23.413 2.207 -21.841 1.00 94.50 188 PRO A CA 1
ATOM 1401 C C . PRO A 1 188 ? 22.711 0.874 -22.109 1.00 94.50 188 PRO A C 1
ATOM 1403 O O . PRO A 1 188 ? 21.571 0.664 -21.685 1.00 94.50 188 PRO A O 1
ATOM 1406 N N . ALA A 1 189 ? 23.421 -0.073 -22.722 1.00 94.38 189 ALA A N 1
ATOM 1407 C CA . ALA A 1 189 ? 22.902 -1.421 -22.957 1.00 94.38 189 ALA A CA 1
ATOM 1408 C C . ALA A 1 189 ? 22.765 -2.240 -21.660 1.00 94.38 189 ALA A C 1
ATOM 1410 O O . ALA A 1 189 ? 22.083 -3.261 -21.626 1.00 94.38 189 ALA A O 1
ATOM 1411 N N . ALA A 1 190 ? 23.387 -1.800 -20.563 1.00 92.25 190 ALA A N 1
ATOM 1412 C CA . ALA A 1 190 ? 23.198 -2.400 -19.241 1.00 92.25 190 ALA A CA 1
ATOM 1413 C C . ALA A 1 190 ? 21.793 -2.152 -18.665 1.00 92.25 190 ALA A C 1
ATOM 1415 O O . ALA A 1 190 ? 21.351 -2.904 -17.800 1.00 92.25 190 ALA A O 1
ATOM 1416 N N . ASP A 1 191 ? 21.101 -1.117 -19.145 1.00 90.50 191 ASP A N 1
ATOM 1417 C CA . ASP A 1 191 ? 19.883 -0.611 -18.517 1.00 90.50 191 ASP A CA 1
ATOM 1418 C C . ASP A 1 191 ? 18.647 -0.750 -19.403 1.00 90.50 191 ASP A C 1
ATOM 1420 O O . ASP A 1 191 ? 17.554 -0.949 -18.878 1.00 90.50 191 ASP A O 1
ATOM 1424 N N . TYR A 1 192 ? 18.812 -0.649 -20.722 1.00 93.25 192 TYR A N 1
ATOM 1425 C CA . TYR A 1 192 ? 17.706 -0.638 -21.674 1.00 93.25 192 TYR A CA 1
ATOM 1426 C C . TYR A 1 192 ? 17.878 -1.690 -22.767 1.00 93.25 192 TYR A C 1
ATOM 1428 O O . TYR A 1 192 ? 18.997 -2.071 -23.113 1.00 93.25 192 TYR A O 1
ATOM 1436 N N . GLU A 1 193 ? 16.747 -2.091 -23.334 1.00 93.94 193 GLU A N 1
ATOM 1437 C CA . GLU A 1 193 ? 16.602 -2.824 -24.588 1.00 93.94 193 GLU A CA 1
ATOM 1438 C C . GLU A 1 193 ? 16.000 -1.876 -25.628 1.00 93.94 193 GLU A C 1
ATOM 1440 O O . GLU A 1 193 ? 14.963 -1.263 -25.364 1.00 93.94 193 GLU A O 1
ATOM 1445 N N . CYS A 1 194 ? 16.655 -1.706 -26.779 1.00 95.06 194 CYS A N 1
ATOM 1446 C CA . CYS A 1 194 ? 16.274 -0.698 -27.769 1.00 95.06 194 CYS A CA 1
ATOM 14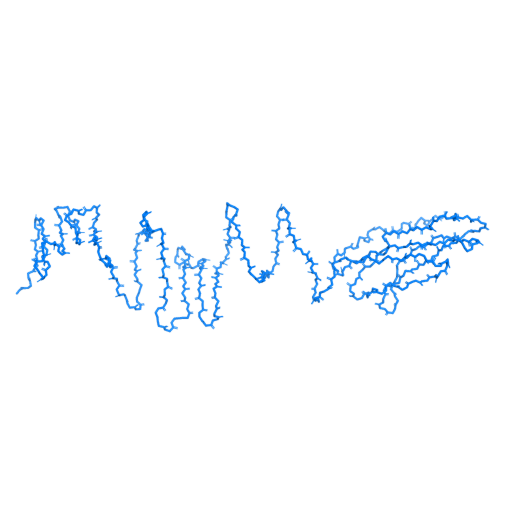47 C C . CYS A 1 194 ? 15.948 -1.306 -29.135 1.00 95.06 194 CYS A C 1
ATOM 1449 O O . CYS A 1 194 ? 16.702 -2.118 -29.671 1.00 95.06 194 CYS A O 1
ATOM 1451 N N . THR A 1 195 ? 14.875 -0.812 -29.747 1.00 94.25 195 THR A N 1
ATOM 1452 C CA . THR A 1 195 ? 14.472 -1.136 -31.119 1.00 94.25 195 THR A CA 1
ATOM 1453 C C . THR A 1 195 ? 14.202 0.134 -31.923 1.00 94.25 195 THR A C 1
ATOM 1455 O O . THR A 1 195 ? 13.989 1.214 -31.362 1.00 94.25 195 THR A O 1
ATOM 1458 N N . ILE A 1 196 ? 14.212 0.019 -33.248 1.00 94.81 196 ILE A N 1
ATOM 1459 C CA . ILE A 1 196 ? 13.810 1.113 -34.134 1.00 94.81 196 ILE A CA 1
ATOM 1460 C C . ILE A 1 196 ? 12.292 1.258 -34.056 1.00 94.81 196 ILE A C 1
ATOM 1462 O O . ILE A 1 196 ? 11.557 0.327 -34.371 1.00 94.81 196 ILE A O 1
ATOM 1466 N N . GLY A 1 197 ? 11.825 2.427 -33.620 1.00 93.88 197 GLY A N 1
ATOM 1467 C CA . GLY A 1 197 ? 10.400 2.748 -33.570 1.00 93.88 197 GLY A CA 1
ATOM 1468 C C . GLY A 1 197 ? 9.882 3.352 -34.869 1.00 93.88 197 GLY A C 1
ATOM 1469 O O . GLY A 1 197 ? 8.749 3.092 -35.256 1.00 93.88 197 GLY A O 1
ATOM 1470 N N . SER A 1 198 ? 10.697 4.170 -35.538 1.00 91.19 198 SER A N 1
ATOM 1471 C CA . SER A 1 198 ? 10.336 4.801 -36.810 1.00 91.19 198 SER A CA 1
ATOM 1472 C C . SER A 1 198 ? 11.573 5.322 -37.533 1.00 91.19 198 SER A C 1
ATOM 1474 O O . SER A 1 198 ? 12.595 5.603 -36.905 1.00 91.19 198 SER A O 1
ATOM 1476 N N . TRP A 1 199 ? 11.470 5.487 -38.848 1.00 88.56 199 TRP A N 1
ATOM 1477 C CA . TRP A 1 199 ? 12.431 6.236 -39.646 1.00 88.56 199 TRP A CA 1
ATOM 1478 C C . TRP A 1 199 ? 11.753 6.876 -40.862 1.00 88.56 199 TRP A C 1
ATOM 1480 O O . TRP A 1 199 ? 10.699 6.432 -41.313 1.00 88.56 199 TRP A O 1
ATOM 1490 N N . SER A 1 200 ? 12.354 7.945 -41.375 1.00 85.12 200 SER A N 1
ATOM 1491 C CA . SER A 1 200 ? 11.942 8.645 -42.593 1.00 85.12 200 SER A CA 1
ATOM 1492 C C . SER A 1 200 ? 13.178 9.143 -43.332 1.00 85.12 200 SER A C 1
ATOM 1494 O O . SER A 1 200 ? 14.157 9.529 -42.693 1.00 85.12 200 SER A O 1
ATOM 1496 N N . THR A 1 201 ? 13.129 9.151 -44.663 1.00 77.38 201 THR A N 1
ATOM 1497 C CA . THR A 1 201 ? 14.203 9.664 -45.530 1.00 77.38 201 THR A CA 1
ATOM 1498 C C . THR A 1 201 ? 14.108 11.175 -45.759 1.00 77.38 201 THR A C 1
ATOM 1500 O O . THR A 1 201 ? 15.070 11.784 -46.209 1.00 77.38 201 THR A O 1
ATOM 1503 N N . GLY A 1 202 ? 13.000 11.814 -45.363 1.00 72.12 202 GLY A N 1
ATOM 1504 C CA . GLY A 1 202 ? 12.787 13.252 -45.536 1.00 72.12 202 GLY A CA 1
ATOM 1505 C C . GLY A 1 202 ? 12.014 13.601 -46.814 1.00 72.12 202 GLY A C 1
ATOM 1506 O O . GLY A 1 202 ? 11.079 12.897 -47.182 1.00 72.12 202 GLY A O 1
ATOM 1507 N N . LEU A 1 203 ? 12.345 14.746 -47.425 1.00 59.06 203 LEU A N 1
ATOM 1508 C CA . LEU A 1 203 ? 11.601 15.357 -48.542 1.00 59.06 203 LEU A CA 1
ATOM 1509 C C . LEU A 1 203 ? 12.033 14.891 -49.944 1.00 59.06 203 LEU A C 1
ATOM 1511 O O . LEU A 1 203 ? 11.367 15.267 -50.909 1.00 59.06 203 LEU A O 1
ATOM 1515 N N . TYR A 1 204 ? 13.117 14.124 -50.078 1.00 60.09 204 TYR A N 1
ATOM 1516 C CA . TYR A 1 204 ? 13.694 13.766 -51.377 1.00 60.09 204 TYR A CA 1
ATOM 1517 C C . TYR A 1 204 ? 13.697 12.246 -51.609 1.00 60.09 204 TYR A C 1
ATOM 1519 O O . TYR A 1 204 ? 13.388 11.454 -50.711 1.00 60.09 204 TYR A O 1
ATOM 1527 N N . ASP A 1 205 ? 13.874 11.852 -52.872 1.00 64.88 205 ASP A N 1
ATOM 1528 C CA . ASP A 1 205 ? 13.653 10.496 -53.355 1.00 64.88 205 ASP A CA 1
ATOM 1529 C C . ASP A 1 205 ? 14.843 9.568 -53.095 1.00 64.88 205 ASP A C 1
ATOM 1531 O O . ASP A 1 205 ? 15.985 9.834 -53.455 1.00 64.88 205 ASP A O 1
ATOM 1535 N N . ILE A 1 206 ? 14.539 8.390 -52.551 1.00 64.88 206 ILE A N 1
ATOM 1536 C CA . ILE A 1 206 ? 15.420 7.225 -52.639 1.00 64.88 206 ILE A CA 1
ATOM 1537 C C . ILE A 1 206 ? 15.361 6.669 -54.075 1.00 64.88 206 ILE A C 1
ATOM 1539 O O . ILE A 1 206 ? 14.532 5.817 -54.376 1.00 64.88 206 ILE A O 1
ATOM 1543 N N . ASN A 1 207 ? 16.177 7.191 -54.995 1.00 62.25 207 ASN A N 1
ATOM 1544 C CA . ASN A 1 207 ? 16.185 6.781 -56.411 1.00 62.25 207 ASN A CA 1
ATOM 1545 C C . ASN A 1 207 ? 17.640 6.619 -56.922 1.00 62.25 207 ASN A C 1
ATOM 1547 O O . ASN A 1 207 ? 18.325 7.599 -57.190 1.00 62.25 207 ASN A O 1
ATOM 1551 N N . GLU A 1 208 ? 18.290 5.451 -56.798 1.00 63.19 208 GLU A N 1
ATOM 1552 C CA . GLU A 1 208 ? 18.170 4.177 -57.557 1.00 63.19 208 GLU A CA 1
ATOM 1553 C C . GLU A 1 208 ? 18.836 4.149 -58.960 1.00 63.19 208 GLU A C 1
ATOM 1555 O O . GLU A 1 208 ? 18.440 3.387 -59.835 1.00 63.19 208 GLU A O 1
ATOM 1560 N N . ASN A 1 209 ? 19.948 4.867 -59.178 1.00 57.97 209 ASN A N 1
ATOM 1561 C CA . ASN A 1 209 ? 20.909 4.476 -60.237 1.00 57.97 209 ASN A CA 1
ATOM 1562 C C . ASN A 1 209 ? 21.889 3.362 -59.779 1.00 57.97 209 ASN A C 1
ATOM 1564 O O . ASN A 1 209 ? 22.935 3.150 -60.397 1.00 57.97 209 ASN A O 1
ATOM 1568 N N . GLY A 1 210 ? 21.572 2.640 -58.697 1.00 57.19 210 GLY A N 1
ATOM 1569 C CA . GLY A 1 210 ? 22.361 1.521 -58.176 1.00 57.19 210 GLY A CA 1
ATOM 1570 C C . GLY A 1 210 ? 21.637 0.743 -57.069 1.00 57.19 210 GLY A C 1
ATOM 1571 O O . GLY A 1 210 ? 20.863 1.328 -56.325 1.00 57.19 210 GLY A O 1
ATOM 1572 N N . ASN A 1 211 ? 21.940 -0.559 -56.951 1.00 56.56 211 ASN A N 1
ATOM 1573 C CA . ASN A 1 211 ? 21.322 -1.568 -56.059 1.00 56.56 211 ASN A CA 1
ATOM 1574 C C . ASN A 1 211 ? 21.540 -1.353 -54.532 1.00 56.56 211 ASN A C 1
ATOM 1576 O O . ASN A 1 211 ? 21.748 -2.315 -53.782 1.00 56.56 211 ASN A O 1
ATOM 1580 N N . GLY A 1 212 ? 21.572 -0.116 -54.042 1.00 64.94 212 GLY A N 1
ATOM 1581 C CA . GLY A 1 212 ? 21.793 0.184 -52.627 1.00 64.94 212 GLY A CA 1
ATOM 1582 C C . GLY A 1 212 ? 20.563 -0.135 -51.774 1.00 64.94 212 GLY A C 1
ATOM 1583 O O . GLY A 1 212 ? 19.476 0.360 -52.036 1.00 64.94 212 GLY A O 1
ATOM 1584 N N . ARG A 1 213 ? 20.708 -0.959 -50.729 1.00 72.38 213 ARG A N 1
ATOM 1585 C CA . ARG A 1 213 ? 19.598 -1.273 -49.809 1.00 72.38 213 ARG A CA 1
ATOM 1586 C C . ARG A 1 213 ? 19.526 -0.229 -48.695 1.00 72.38 213 ARG A C 1
ATOM 1588 O O . ARG A 1 213 ? 20.508 -0.052 -47.982 1.00 72.38 213 ARG A O 1
ATOM 1595 N N . ASN A 1 214 ? 18.355 0.368 -48.480 1.00 79.06 214 ASN A N 1
ATOM 1596 C CA . ASN A 1 214 ? 18.104 1.218 -47.313 1.00 79.06 214 ASN A CA 1
ATOM 1597 C C . ASN A 1 214 ? 17.933 0.358 -46.053 1.00 79.06 214 ASN A C 1
ATOM 1599 O O . ASN A 1 214 ? 17.124 -0.573 -46.043 1.00 79.06 214 ASN A O 1
ATOM 1603 N N . LYS A 1 215 ? 18.704 0.642 -44.999 1.00 85.38 215 LYS A N 1
ATOM 1604 C CA . LYS A 1 215 ? 18.704 -0.140 -43.756 1.00 85.38 215 LYS A CA 1
ATOM 1605 C C . LYS A 1 215 ? 18.818 0.759 -42.541 1.00 85.38 215 LYS A C 1
ATOM 1607 O O . LYS A 1 215 ? 19.648 1.663 -42.484 1.00 85.38 215 LYS A O 1
ATOM 1612 N N . VAL A 1 216 ? 18.042 0.412 -41.525 1.00 88.62 216 VAL A N 1
ATOM 1613 C CA . VAL A 1 216 ? 18.196 0.937 -40.175 1.00 88.62 216 VAL A CA 1
ATOM 1614 C C . VAL A 1 216 ? 18.123 -0.234 -39.210 1.00 88.62 216 VAL A C 1
ATOM 1616 O O . VAL A 1 216 ? 17.231 -1.073 -39.325 1.00 88.62 216 VAL A O 1
ATOM 1619 N N . TRP A 1 217 ? 19.061 -0.314 -38.273 1.00 92.81 217 TRP A N 1
ATOM 1620 C CA . TRP A 1 217 ? 19.068 -1.357 -37.249 1.00 92.81 217 TRP A CA 1
ATOM 1621 C C . TRP A 1 217 ? 19.659 -0.831 -35.945 1.00 92.81 217 TRP A C 1
ATOM 1623 O O . TRP A 1 217 ? 20.407 0.145 -35.940 1.00 92.81 217 TRP A O 1
ATOM 1633 N N . THR A 1 218 ? 19.340 -1.474 -34.827 1.00 94.88 218 THR A N 1
ATOM 1634 C CA . THR A 1 218 ? 20.018 -1.232 -33.551 1.00 94.88 218 THR A CA 1
ATOM 1635 C C . THR A 1 218 ? 21.066 -2.309 -33.304 1.00 94.88 218 THR A C 1
ATOM 1637 O O . THR A 1 218 ? 20.917 -3.455 -33.724 1.00 94.88 218 THR A O 1
ATOM 1640 N N . PHE A 1 219 ? 22.154 -1.948 -32.631 1.00 95.50 219 PHE A N 1
ATOM 1641 C CA . PHE A 1 219 ? 23.156 -2.909 -32.173 1.00 95.50 219 PHE A CA 1
ATOM 1642 C C . PHE A 1 219 ? 23.878 -2.395 -30.927 1.00 95.50 219 PHE A C 1
ATOM 1644 O O . PHE A 1 219 ? 23.802 -1.211 -30.596 1.00 95.50 219 PHE A O 1
ATOM 1651 N N . VAL A 1 220 ? 24.581 -3.285 -30.227 1.00 96.44 220 VAL A N 1
ATOM 1652 C CA . VAL A 1 220 ? 25.356 -2.942 -29.029 1.00 96.44 220 VAL A CA 1
ATOM 1653 C C . VAL A 1 220 ? 26.846 -2.998 -29.344 1.00 96.44 220 VAL A C 1
ATOM 1655 O O . VAL A 1 220 ? 27.349 -4.005 -29.831 1.00 96.44 220 VAL A O 1
ATOM 1658 N N . GLU A 1 221 ? 27.565 -1.929 -29.015 1.00 96.25 221 GLU A N 1
ATOM 1659 C CA . GLU A 1 221 ? 29.023 -1.846 -29.137 1.00 96.25 221 GLU A CA 1
ATOM 1660 C C . GLU A 1 221 ? 29.572 -1.016 -27.970 1.00 96.25 221 GLU A C 1
ATOM 1662 O O . GLU A 1 221 ? 29.051 0.053 -27.644 1.00 96.25 221 GLU A O 1
ATOM 1667 N N . GLY A 1 222 ? 30.604 -1.525 -27.289 1.00 95.50 222 GLY A N 1
ATOM 1668 C CA . GLY A 1 222 ? 31.225 -0.829 -26.156 1.00 95.50 222 GLY A CA 1
ATOM 1669 C C . GLY A 1 222 ? 30.304 -0.605 -24.945 1.00 95.50 222 GLY A C 1
ATOM 1670 O O . GLY A 1 222 ? 30.546 0.312 -24.169 1.00 95.50 222 GLY A O 1
ATOM 1671 N N . GLY A 1 223 ? 29.243 -1.406 -24.782 1.00 96.69 223 GLY A N 1
ATOM 1672 C CA . GLY A 1 223 ? 28.275 -1.278 -23.678 1.00 96.69 223 GLY A CA 1
ATOM 1673 C C . GLY A 1 223 ? 27.149 -0.264 -23.919 1.00 96.69 223 GLY A C 1
ATOM 1674 O O . GLY A 1 223 ? 26.339 -0.020 -23.021 1.00 96.69 223 GLY A O 1
ATOM 1675 N N . TRP A 1 224 ? 27.065 0.290 -25.126 1.00 96.88 224 TRP A N 1
ATOM 1676 C CA . TRP A 1 224 ? 26.064 1.278 -25.513 1.00 96.88 224 TRP A CA 1
ATOM 1677 C C . TRP A 1 224 ? 25.264 0.817 -26.719 1.00 96.88 224 TRP A C 1
ATOM 1679 O O . TRP A 1 224 ? 25.765 0.065 -27.555 1.00 96.88 224 TRP A O 1
ATOM 1689 N N . TRP A 1 225 ? 24.029 1.300 -26.812 1.00 96.81 225 TRP A N 1
ATOM 1690 C CA . TRP A 1 225 ? 23.215 1.144 -28.007 1.00 96.81 225 TRP A CA 1
ATOM 1691 C C . TRP A 1 225 ? 23.658 2.114 -29.102 1.00 96.81 225 TRP A C 1
ATOM 1693 O O . TRP A 1 225 ? 23.833 3.317 -28.876 1.00 96.81 225 TRP A O 1
ATOM 1703 N N . TRP A 1 226 ? 23.780 1.580 -30.306 1.00 95.62 226 TRP A N 1
ATOM 1704 C CA . TRP A 1 226 ? 24.070 2.295 -31.538 1.00 95.62 226 TRP A CA 1
ATOM 1705 C C . TRP A 1 226 ? 22.950 2.064 -32.543 1.00 95.62 226 TRP A C 1
ATOM 1707 O O . TRP A 1 226 ? 22.259 1.043 -32.508 1.00 95.62 226 TRP A O 1
ATOM 1717 N N . VAL A 1 227 ? 22.798 3.020 -33.452 1.00 93.94 227 VAL A N 1
ATOM 1718 C CA . VAL A 1 227 ? 21.879 2.937 -34.586 1.00 93.94 227 VAL A CA 1
ATOM 1719 C C . VAL A 1 227 ? 22.708 2.832 -35.850 1.00 93.94 227 VAL A C 1
ATOM 1721 O O . VAL A 1 227 ? 23.443 3.759 -36.174 1.00 93.94 227 VAL A O 1
ATOM 1724 N N . GLY A 1 228 ? 22.612 1.711 -36.552 1.00 91.50 228 GLY A N 1
ATOM 1725 C CA . GLY A 1 228 ? 23.163 1.560 -37.890 1.00 91.50 228 GLY A CA 1
ATOM 1726 C C . GLY A 1 228 ? 22.252 2.223 -38.911 1.00 91.50 228 GLY A C 1
ATOM 1727 O O . GLY A 1 228 ? 21.033 2.059 -38.836 1.00 91.50 228 GLY A O 1
ATOM 1728 N N . VAL A 1 229 ? 22.834 2.995 -39.828 1.00 86.81 229 VAL A N 1
ATOM 1729 C CA . VAL A 1 229 ? 22.084 3.793 -40.805 1.00 86.81 229 VAL A CA 1
ATOM 1730 C C . VAL A 1 229 ? 22.737 3.703 -42.175 1.00 86.81 229 VAL A C 1
ATOM 1732 O O . VAL A 1 229 ? 23.885 4.113 -42.356 1.00 86.81 229 VAL A O 1
ATOM 1735 N N . GLU A 1 230 ? 21.972 3.214 -43.144 1.00 84.06 230 GLU A N 1
ATOM 1736 C CA . GLU A 1 230 ? 22.347 3.135 -44.551 1.00 84.06 230 GLU A CA 1
ATOM 1737 C C . GLU A 1 230 ? 21.186 3.677 -45.389 1.00 84.06 230 GLU A C 1
ATOM 1739 O O . GLU A 1 230 ? 20.142 3.036 -45.501 1.00 84.06 230 GLU A O 1
ATOM 1744 N N . PHE A 1 231 ? 21.372 4.872 -45.954 1.00 79.62 231 PHE A N 1
ATOM 1745 C CA . PHE A 1 231 ? 20.437 5.490 -46.892 1.00 79.62 231 PHE A CA 1
ATOM 1746 C C . PHE A 1 231 ? 21.182 5.779 -48.187 1.00 79.62 231 PHE A C 1
ATOM 1748 O O . PHE A 1 231 ? 22.048 6.654 -48.236 1.00 79.62 231 PHE A O 1
ATOM 1755 N N . SER A 1 232 ? 20.889 4.991 -49.217 1.00 74.12 232 SER A N 1
ATOM 1756 C CA . SER A 1 232 ? 21.570 5.103 -50.504 1.00 74.12 232 SER A CA 1
ATOM 1757 C C . SER A 1 232 ? 20.939 6.232 -51.319 1.00 74.12 232 SER A C 1
ATOM 1759 O O . SER A 1 232 ? 19.813 6.090 -51.783 1.00 74.12 232 SER A O 1
ATOM 1761 N N . SER A 1 233 ? 21.671 7.335 -51.494 1.00 70.62 233 SER A N 1
ATOM 1762 C CA . SER A 1 233 ? 21.266 8.497 -52.297 1.00 70.62 233 SER A CA 1
ATOM 1763 C C . SER A 1 233 ? 22.413 8.944 -53.209 1.00 70.62 233 SER A C 1
ATOM 1765 O O . SER A 1 233 ? 23.590 8.724 -52.901 1.00 70.62 233 SER A O 1
ATOM 1767 N N . HIS A 1 234 ? 22.084 9.505 -54.375 1.00 64.56 234 HIS A N 1
ATOM 1768 C CA . HIS A 1 234 ? 23.069 9.864 -55.403 1.00 64.56 234 HIS A CA 1
ATOM 1769 C C . HIS A 1 234 ? 23.553 11.317 -55.304 1.00 64.56 234 HIS A C 1
ATOM 1771 O O . HIS A 1 234 ? 24.647 11.625 -55.774 1.00 64.56 234 HIS A O 1
ATOM 1777 N N . ASN A 1 235 ? 22.775 12.202 -54.677 1.00 62.66 235 ASN A N 1
ATOM 1778 C CA . ASN A 1 235 ? 23.115 13.601 -54.453 1.00 62.66 235 ASN A CA 1
ATOM 1779 C C . ASN A 1 235 ? 22.725 13.959 -53.015 1.00 62.66 235 ASN A C 1
ATOM 1781 O O . ASN A 1 235 ? 21.577 13.754 -52.653 1.00 62.66 235 ASN A O 1
ATOM 1785 N N . LYS A 1 236 ? 23.663 14.520 -52.239 1.00 66.31 236 LYS A N 1
ATOM 1786 C CA . LYS A 1 236 ? 23.523 14.828 -50.801 1.00 66.31 236 LYS A CA 1
ATOM 1787 C C . LYS A 1 236 ? 22.402 15.834 -50.494 1.00 66.31 236 LYS A C 1
ATOM 1789 O O . LYS A 1 236 ? 22.684 17.009 -50.235 1.00 66.31 236 LYS A O 1
ATOM 1794 N N . HIS A 1 237 ? 21.151 15.409 -50.557 1.00 68.19 237 HIS A N 1
ATOM 1795 C CA . HIS A 1 237 ? 19.970 16.253 -50.399 1.00 68.19 237 HIS A CA 1
ATOM 1796 C C . HIS A 1 237 ? 19.026 15.738 -49.310 1.00 68.19 237 HIS A C 1
ATOM 1798 O O . HIS A 1 237 ? 18.151 16.488 -48.879 1.00 68.19 237 HIS A O 1
ATOM 1804 N N . ASP A 1 238 ? 19.241 14.527 -48.800 1.00 73.88 238 ASP A N 1
ATOM 1805 C CA . ASP A 1 238 ? 18.376 13.905 -47.810 1.00 73.88 238 ASP A CA 1
ATOM 1806 C C . ASP A 1 238 ? 18.758 14.282 -46.374 1.00 73.88 238 ASP A C 1
ATOM 1808 O O . ASP A 1 238 ? 19.919 14.523 -46.030 1.00 73.88 238 ASP A O 1
ATOM 1812 N N . THR A 1 239 ? 17.751 14.326 -45.503 1.00 80.25 239 THR A N 1
ATOM 1813 C CA . THR A 1 239 ? 17.914 14.600 -44.066 1.00 80.25 239 THR A CA 1
ATOM 1814 C C . THR A 1 239 ? 17.142 13.583 -43.229 1.00 80.25 239 THR A C 1
ATOM 1816 O O . THR A 1 239 ? 16.190 13.934 -42.519 1.00 80.25 239 THR A O 1
ATOM 1819 N N . PRO A 1 240 ? 17.530 12.297 -43.298 1.00 83.81 240 PRO A N 1
ATOM 1820 C CA . PRO A 1 240 ? 16.816 11.236 -42.622 1.00 83.81 240 PRO A CA 1
ATOM 1821 C C . PRO A 1 240 ? 16.655 11.483 -41.122 1.00 83.81 240 PRO A C 1
ATOM 1823 O O . PRO A 1 240 ? 17.472 12.129 -40.457 1.00 83.81 240 PRO A O 1
ATOM 1826 N N . SER A 1 241 ? 15.569 10.945 -40.582 1.00 88.94 241 SER A N 1
ATOM 1827 C CA . SER A 1 241 ? 15.261 10.987 -39.156 1.00 88.94 241 SER A CA 1
ATOM 1828 C C . SER A 1 241 ? 14.874 9.601 -38.664 1.00 88.94 241 SER A C 1
ATOM 1830 O O . SER A 1 241 ? 14.250 8.836 -39.396 1.00 88.94 241 SER A O 1
ATOM 1832 N N . ILE A 1 242 ? 15.259 9.274 -37.434 1.00 91.12 242 ILE A N 1
ATOM 1833 C CA . ILE A 1 242 ? 15.070 7.963 -36.812 1.00 91.12 242 ILE A CA 1
ATOM 1834 C C . ILE A 1 242 ? 14.615 8.166 -35.369 1.00 91.12 242 ILE A C 1
ATOM 1836 O O . ILE A 1 242 ? 15.219 8.939 -34.626 1.00 91.12 242 ILE A O 1
ATOM 1840 N N . ASP A 1 243 ? 13.589 7.427 -34.963 1.00 94.94 243 ASP A N 1
ATOM 1841 C CA . ASP A 1 243 ? 13.186 7.289 -33.568 1.00 94.94 243 ASP A CA 1
ATOM 1842 C C . ASP A 1 243 ? 13.589 5.901 -33.061 1.00 94.94 243 ASP A C 1
ATOM 1844 O O . ASP A 1 243 ? 13.186 4.877 -33.616 1.00 94.94 243 ASP A O 1
ATOM 1848 N N . VAL A 1 244 ? 14.361 5.864 -31.978 1.00 96.06 244 VAL A N 1
ATOM 1849 C CA . VAL A 1 244 ? 14.709 4.639 -31.251 1.00 96.06 244 VAL A CA 1
ATOM 1850 C C . VAL A 1 244 ? 13.871 4.579 -29.987 1.00 96.06 244 VAL A C 1
ATOM 1852 O O . VAL A 1 244 ? 13.885 5.512 -29.182 1.00 96.06 244 VAL A O 1
ATOM 1855 N N . VAL A 1 245 ? 13.158 3.477 -29.791 1.00 96.69 245 VAL A N 1
ATOM 1856 C CA . VAL A 1 245 ? 12.375 3.235 -28.580 1.00 96.69 245 VAL A CA 1
ATOM 1857 C C . VAL A 1 245 ? 13.153 2.270 -27.702 1.00 96.69 245 VAL A C 1
ATOM 1859 O O . VAL A 1 245 ? 13.474 1.158 -28.113 1.00 96.69 245 VAL A O 1
ATOM 1862 N N . CYS A 1 246 ? 13.467 2.717 -26.492 1.00 94.94 246 CYS A N 1
ATOM 1863 C CA . CYS A 1 246 ? 14.246 1.984 -25.512 1.00 94.94 246 CYS A CA 1
ATOM 1864 C C . CYS A 1 246 ? 13.401 1.716 -24.274 1.00 94.94 246 CYS A C 1
ATOM 1866 O O . CYS A 1 246 ? 12.959 2.644 -23.595 1.00 94.94 246 CYS A O 1
ATOM 1868 N N . PHE A 1 247 ? 13.213 0.447 -23.955 1.00 93.88 247 PHE A N 1
ATOM 1869 C CA . PHE A 1 247 ? 12.488 -0.007 -22.780 1.00 93.88 247 PHE A CA 1
ATOM 1870 C C . PHE A 1 247 ? 13.476 -0.394 -21.690 1.00 93.88 247 PHE A C 1
ATOM 1872 O O . PHE A 1 247 ? 14.537 -0.948 -21.978 1.00 93.88 247 PHE A O 1
ATOM 1879 N N . LEU A 1 248 ? 13.156 -0.096 -20.434 1.00 91.69 248 LEU A N 1
ATOM 1880 C CA . LEU A 1 248 ? 13.972 -0.543 -19.312 1.00 91.69 248 LEU A CA 1
ATOM 1881 C C . LEU A 1 248 ? 14.049 -2.079 -19.313 1.00 91.69 248 LEU A C 1
ATOM 1883 O O . LEU A 1 248 ? 13.046 -2.764 -19.528 1.00 91.69 248 LEU A O 1
ATOM 1887 N N . LYS A 1 249 ? 15.238 -2.633 -19.059 1.00 88.88 249 LYS A N 1
ATOM 1888 C CA . LYS A 1 249 ? 15.430 -4.085 -18.972 1.00 88.88 249 LYS A CA 1
ATOM 1889 C C . LYS A 1 249 ? 14.456 -4.717 -17.977 1.00 88.88 249 LYS A C 1
ATOM 1891 O O . LYS A 1 249 ? 14.273 -4.213 -16.871 1.00 88.88 249 LYS A O 1
ATOM 1896 N N . GLY A 1 250 ? 13.851 -5.831 -18.389 1.00 85.50 250 GLY A N 1
ATOM 1897 C CA . GLY A 1 250 ? 12.795 -6.524 -17.645 1.00 85.50 250 GLY A CA 1
ATOM 1898 C C . GLY A 1 250 ? 11.368 -6.094 -18.003 1.00 85.50 250 GLY A C 1
ATOM 1899 O O . GLY A 1 250 ? 10.432 -6.710 -17.510 1.00 85.50 250 GLY A O 1
ATOM 1900 N N . MET A 1 251 ? 11.182 -5.080 -18.860 1.00 87.44 251 MET A N 1
ATOM 1901 C CA . MET A 1 251 ? 9.857 -4.685 -19.369 1.00 87.44 251 MET A CA 1
ATOM 1902 C C . MET A 1 251 ? 9.482 -5.297 -20.720 1.00 87.44 251 MET A C 1
ATOM 1904 O O . MET A 1 251 ? 8.349 -5.136 -21.164 1.00 87.44 251 MET A O 1
ATOM 1908 N N . VAL A 1 252 ? 10.434 -5.932 -21.400 1.00 86.00 252 VAL A N 1
ATOM 1909 C CA . VAL A 1 252 ? 10.245 -6.466 -22.751 1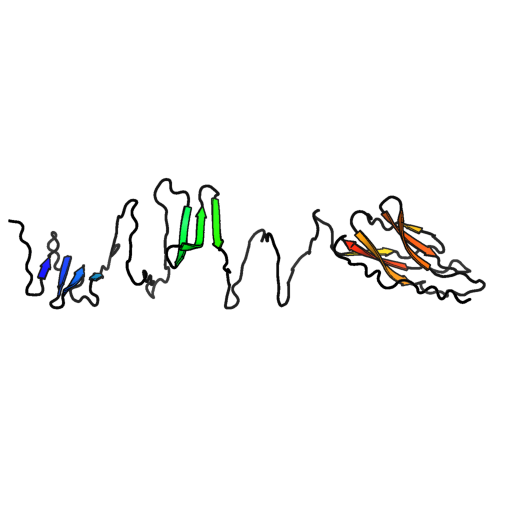.00 86.00 252 VAL A CA 1
ATOM 1910 C C . VAL A 1 252 ? 10.485 -7.961 -22.728 1.00 86.00 252 VAL A C 1
ATOM 1912 O O . VAL A 1 252 ? 11.465 -8.427 -22.145 1.00 86.00 252 VAL A O 1
ATOM 1915 N N . GLU A 1 253 ? 9.601 -8.686 -23.400 1.00 86.19 253 GLU A N 1
ATOM 1916 C CA . GLU A 1 253 ? 9.769 -10.084 -23.763 1.00 86.19 253 GLU A CA 1
ATOM 1917 C C . GLU A 1 253 ? 10.048 -10.163 -25.267 1.00 86.19 253 GLU A C 1
ATOM 1919 O O . GLU A 1 253 ? 9.380 -9.504 -26.065 1.00 86.19 253 GLU A O 1
ATOM 1924 N N . TYR A 1 254 ? 11.053 -10.948 -25.653 1.00 81.69 254 TYR A N 1
ATOM 1925 C CA . TYR A 1 254 ? 11.342 -11.222 -27.057 1.00 81.69 254 TYR A CA 1
ATOM 1926 C C . TYR A 1 254 ? 10.716 -12.556 -27.450 1.00 81.69 254 TYR A C 1
ATOM 1928 O O . TYR A 1 254 ? 11.133 -13.607 -26.960 1.00 81.69 254 TYR A O 1
ATOM 1936 N N . ASP A 1 255 ? 9.771 -12.521 -28.386 1.00 83.44 255 ASP A N 1
ATOM 1937 C CA . ASP A 1 255 ? 9.301 -13.730 -29.049 1.00 83.44 255 ASP A CA 1
ATOM 1938 C C . ASP A 1 255 ? 10.309 -14.145 -30.131 1.00 83.44 255 ASP A C 1
ATOM 1940 O O . ASP A 1 255 ? 10.465 -13.492 -31.163 1.00 83.44 255 ASP A O 1
ATOM 1944 N N . THR A 1 256 ? 11.016 -15.243 -29.875 1.00 80.38 256 THR A N 1
ATOM 1945 C CA . THR A 1 256 ? 12.045 -15.793 -30.771 1.00 80.38 256 THR A CA 1
ATOM 1946 C C . THR A 1 256 ? 11.535 -16.948 -31.630 1.00 80.38 256 THR A C 1
ATOM 1948 O O . THR A 1 256 ? 12.308 -17.561 -32.364 1.00 80.38 256 THR A O 1
ATOM 1951 N N . THR A 1 257 ? 10.234 -17.249 -31.587 1.00 83.56 257 THR A N 1
ATOM 1952 C CA . THR A 1 257 ? 9.647 -18.375 -32.333 1.00 83.56 257 THR A CA 1
ATOM 1953 C C . THR A 1 257 ? 9.586 -18.143 -33.850 1.00 83.56 257 THR A C 1
ATOM 1955 O O . THR A 1 257 ? 9.393 -19.087 -34.616 1.00 83.56 257 THR A O 1
ATOM 1958 N N . HIS A 1 258 ? 9.828 -16.912 -34.306 1.00 74.88 258 HIS A N 1
ATOM 1959 C CA . HIS A 1 258 ? 9.780 -16.501 -35.709 1.00 74.88 258 HIS A CA 1
ATOM 1960 C C . HIS A 1 258 ? 11.187 -16.450 -36.331 1.00 74.88 258 HIS A C 1
ATOM 1962 O O . HIS A 1 258 ? 11.725 -15.383 -36.624 1.00 74.88 258 HIS A O 1
ATOM 1968 N N . GLY A 1 259 ? 11.803 -17.619 -36.526 1.00 63.31 259 GLY A N 1
ATOM 1969 C CA . GLY A 1 259 ? 13.020 -17.752 -37.333 1.00 63.31 259 GLY A CA 1
ATOM 1970 C C . GLY A 1 259 ? 12.702 -17.727 -38.831 1.00 63.31 259 GLY A C 1
ATOM 1971 O O . GLY A 1 259 ? 11.683 -18.272 -39.258 1.00 63.31 259 GLY A O 1
ATOM 1972 N N . ALA A 1 260 ? 13.571 -17.117 -39.644 1.00 60.50 260 ALA A N 1
ATOM 1973 C CA . ALA A 1 260 ? 13.468 -17.226 -41.096 1.00 60.50 260 ALA A CA 1
ATOM 1974 C C . ALA A 1 260 ? 13.505 -18.713 -41.485 1.00 60.50 260 ALA A C 1
ATOM 1976 O O . ALA A 1 260 ? 14.472 -19.412 -41.177 1.00 60.50 260 ALA A O 1
ATOM 1977 N N . ARG A 1 261 ? 12.457 -19.212 -42.153 1.00 52.88 261 ARG A N 1
ATOM 1978 C CA . ARG A 1 261 ? 12.595 -20.443 -42.931 1.00 52.88 261 ARG A CA 1
ATOM 1979 C C . ARG A 1 261 ? 13.578 -20.112 -44.042 1.00 52.88 261 ARG A C 1
ATOM 1981 O O . ARG A 1 261 ? 13.245 -19.350 -44.944 1.00 52.88 261 ARG A O 1
ATOM 1988 N N . GLU A 1 262 ? 14.796 -20.627 -43.945 1.00 53.75 262 GLU A N 1
ATOM 1989 C CA . GLU A 1 262 ? 15.632 -20.730 -45.128 1.00 53.75 262 GLU A CA 1
ATOM 1990 C C . GLU A 1 262 ? 14.894 -21.671 -46.083 1.00 53.75 262 GLU A C 1
ATOM 1992 O O . GLU A 1 262 ? 14.880 -22.887 -45.888 1.00 53.75 262 GLU A O 1
ATOM 1997 N N . ASP A 1 263 ? 14.237 -21.112 -47.098 1.00 53.34 263 ASP A N 1
ATOM 1998 C CA . ASP A 1 263 ? 13.948 -21.854 -48.317 1.00 53.34 263 ASP A CA 1
ATOM 1999 C C . ASP A 1 263 ? 15.306 -22.150 -48.971 1.00 53.34 263 ASP A C 1
ATOM 2001 O O . ASP A 1 263 ? 15.749 -21.468 -49.896 1.00 53.34 263 ASP A O 1
ATOM 2005 N N . LEU A 1 264 ? 16.011 -23.157 -48.442 1.00 50.34 264 LEU A N 1
ATOM 2006 C CA . LEU A 1 264 ? 17.113 -23.822 -49.124 1.00 50.34 264 LEU A CA 1
ATOM 2007 C C . LEU A 1 264 ? 16.500 -24.608 -50.287 1.00 50.34 264 LEU A C 1
ATOM 2009 O O . LEU A 1 264 ? 16.292 -25.819 -50.215 1.00 50.34 264 LEU A O 1
ATOM 2013 N N . GLY A 1 265 ? 16.131 -23.879 -51.339 1.00 48.56 265 GLY A N 1
ATOM 2014 C CA . GLY A 1 265 ? 15.787 -24.451 -52.628 1.00 48.56 265 GLY A CA 1
ATOM 2015 C C . GLY A 1 265 ? 17.015 -25.147 -53.207 1.00 48.56 265 GLY A C 1
ATOM 2016 O O . GLY A 1 265 ? 18.002 -24.484 -53.527 1.00 48.56 265 GLY A O 1
ATOM 2017 N N . ASN A 1 266 ? 16.937 -26.478 -53.289 1.00 40.47 266 ASN A N 1
ATOM 2018 C CA . ASN A 1 266 ? 17.743 -27.310 -54.188 1.00 40.47 266 ASN A CA 1
ATOM 2019 C C . ASN A 1 266 ? 17.462 -26.969 -55.654 1.00 40.47 266 ASN A C 1
ATOM 2021 O O . ASN A 1 266 ? 16.279 -26.702 -55.971 1.00 40.47 266 ASN A O 1
#

Secondary structure (DSSP, 8-state):
-------SS-EEEEPTT--SSEEEEE-TTS-EEES-SS-SSSEEE--SSS-S-----TTS-----SS------BTTB----------TT--EEEEEEEETTEEEEEEEEETTTTEEEEEESSS-----TT-----SS----SS----SS----SS----SSSTT--SEEEEEE-SPPTT-EEEEEEEETTTEEEEEEEEE--SS----SS-PPPEEEEEEETTEEEEEEE---SSS----EEEEEEEETTS---------------

Radius of gyration: 39.8 Å; chains: 1; bounding box: 72×44×124 Å